Protein AF-0000000075328649 (afdb_homodimer)

Foldseek 3Di:
DLVVLVVLQVLLVVLCLVCVLVVHNVQLVVLVVQLVVQLVVQCCCQCVVVNVNPVSSSVSNSVSSNSSSVSSLVVCVVVPDNSVDPDDDDPVVVVVVCVVVVVVVVVVVVVVVVLVVVLVVQVVVDDVSNVVSVVVVVVVVVVVVVVVVVVSNCVSCVVCVVVVVVVVVVVVVVD/DLVVLVVLQVLLVVLCLVCVLVVHNVQLVVLLVQLVVQLVVQCCCVCPVVNVNPVSNSVSNSVSSNSSSVSSLVVCVVVPDNSVDPDDDDPVVVVVVCVVVVVVVVVVVVVVVVLVVVLVVQVVVDDVSNVVSVVVVVVVVVVVVVVVVVVSNCVSCVVCVVVVVVVVVVVVVVD

Structure (mmCIF, N/CA/C/O backbone):
data_AF-0000000075328649-model_v1
#
loop_
_entity.id
_entity.type
_entity.pdbx_description
1 polymer 'Polysaccharide biosynthesis protein C-terminal domain-containing protein'
#
loop_
_atom_site.group_PDB
_atom_site.id
_atom_site.type_symbol
_atom_site.label_atom_id
_atom_site.label_alt_id
_atom_site.label_comp_id
_atom_site.label_asym_id
_atom_site.label_entity_id
_atom_site.label_seq_id
_atom_site.pdbx_PDB_ins_code
_atom_site.Cartn_x
_atom_site.Cartn_y
_atom_site.Car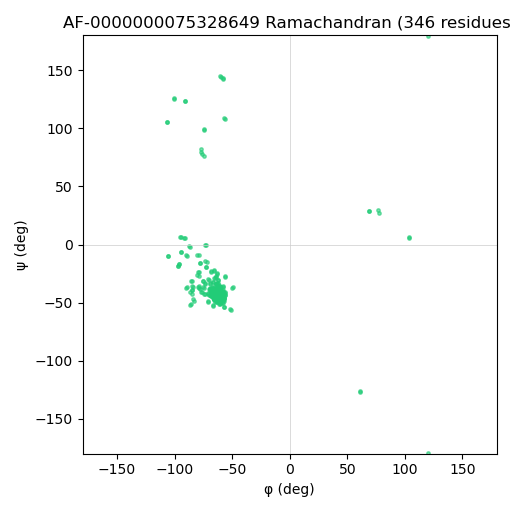tn_z
_atom_site.occupancy
_atom_site.B_iso_or_equiv
_atom_site.auth_seq_id
_atom_site.auth_comp_id
_atom_site.auth_asym_id
_atom_site.auth_atom_id
_atom_site.pdbx_PDB_model_num
ATOM 1 N N . ILE A 1 1 ? -21.266 -12.109 -5.254 1 76.69 1 ILE A N 1
ATOM 2 C CA . ILE A 1 1 ? -21.375 -11.773 -3.836 1 76.69 1 ILE A CA 1
ATOM 3 C C . ILE A 1 1 ? -20.188 -10.906 -3.43 1 76.69 1 ILE A C 1
ATOM 5 O O . ILE A 1 1 ? -20.359 -9.836 -2.84 1 76.69 1 ILE A O 1
ATOM 9 N N . ARG A 1 2 ? -18.984 -11.242 -3.773 1 76.31 2 ARG A N 1
ATOM 10 C CA . ARG A 1 2 ? -17.812 -10.477 -3.389 1 76.31 2 ARG A CA 1
ATOM 11 C C . ARG A 1 2 ? -17.828 -9.094 -4.031 1 76.31 2 ARG A C 1
ATOM 13 O O . ARG A 1 2 ? -17.297 -8.133 -3.459 1 76.31 2 ARG A O 1
ATOM 20 N N . GLY A 1 3 ? -18.453 -9.062 -5.16 1 80.25 3 GLY A N 1
ATOM 21 C CA . GLY A 1 3 ? -18.609 -7.766 -5.809 1 80.25 3 GLY A CA 1
ATOM 22 C C . GLY A 1 3 ? -19.453 -6.793 -5.016 1 80.25 3 GLY A C 1
ATOM 23 O O . GLY A 1 3 ? -19.188 -5.586 -5.023 1 80.25 3 GLY A O 1
ATOM 24 N N . LEU A 1 4 ? -20.375 -7.266 -4.184 1 84.44 4 LEU A N 1
ATOM 25 C CA . LEU A 1 4 ? -21.25 -6.453 -3.357 1 84.44 4 LEU A CA 1
ATOM 26 C C . LEU A 1 4 ? -20.484 -5.82 -2.201 1 84.44 4 LEU A C 1
ATOM 28 O O . LEU A 1 4 ? -20.922 -4.816 -1.637 1 84.44 4 LEU A O 1
ATOM 32 N N . ALA A 1 5 ? -19.375 -6.402 -1.928 1 89.94 5 ALA A N 1
ATOM 33 C CA . ALA A 1 5 ? -18.594 -5.953 -0.771 1 89.94 5 ALA A CA 1
ATOM 34 C C . ALA A 1 5 ? -17.672 -4.805 -1.148 1 89.94 5 ALA A C 1
ATOM 36 O O . ALA A 1 5 ? -17.078 -4.16 -0.275 1 89.94 5 ALA A O 1
ATOM 37 N N . TRP A 1 6 ? -17.656 -4.418 -2.375 1 89 6 TRP A N 1
ATOM 38 C CA . TRP A 1 6 ? -16.656 -3.492 -2.885 1 89 6 TRP A CA 1
ATOM 39 C C . TRP A 1 6 ? -16.812 -2.115 -2.25 1 89 6 TRP A C 1
ATOM 41 O O . TRP A 1 6 ? -15.828 -1.502 -1.83 1 89 6 TRP A O 1
ATOM 51 N N . PRO A 1 7 ? -18.078 -1.595 -2.17 1 91 7 PRO A N 1
ATOM 52 C CA . PRO A 1 7 ? -18.234 -0.292 -1.519 1 91 7 PRO A CA 1
ATOM 53 C C . PRO A 1 7 ? -17.734 -0.292 -0.073 1 91 7 PRO A C 1
ATOM 55 O O . PRO A 1 7 ? -17.109 0.678 0.371 1 91 7 PRO A O 1
ATOM 58 N N . ALA A 1 8 ? -18.016 -1.33 0.609 1 93.5 8 ALA A N 1
ATOM 59 C CA . ALA A 1 8 ? -17.547 -1.445 1.99 1 93.5 8 ALA A CA 1
ATOM 60 C C . ALA A 1 8 ? -16.031 -1.529 2.053 1 93.5 8 ALA A C 1
ATOM 62 O O . ALA A 1 8 ? -15.398 -0.933 2.932 1 93.5 8 ALA A O 1
ATOM 63 N N . VAL A 1 9 ? -15.477 -2.213 1.12 1 93.19 9 VAL A N 1
ATOM 64 C CA . VAL A 1 9 ? -14.031 -2.379 1.064 1 93.19 9 VAL A CA 1
ATOM 65 C C . VAL A 1 9 ? -13.367 -1.029 0.803 1 93.19 9 VAL A C 1
ATOM 67 O O . VAL A 1 9 ? -12.43 -0.647 1.505 1 93.19 9 VAL A O 1
ATOM 70 N N . LEU A 1 10 ? -13.867 -0.308 -0.143 1 91.81 10 LEU A N 1
ATOM 71 C CA . LEU A 1 10 ? -13.32 1.002 -0.481 1 91.81 10 LEU A CA 1
ATOM 72 C C . LEU A 1 10 ? -13.461 1.969 0.69 1 91.81 10 LEU A C 1
ATOM 74 O O . LEU A 1 10 ? -12.523 2.705 1.008 1 91.81 10 LEU A O 1
ATOM 78 N N . THR A 1 11 ? -14.625 1.957 1.291 1 92.69 11 THR A N 1
ATOM 79 C CA . THR A 1 11 ? -14.867 2.797 2.459 1 92.69 11 THR A CA 1
ATOM 80 C C . THR A 1 11 ? -13.891 2.449 3.584 1 92.69 11 THR A C 1
ATOM 82 O O . THR A 1 11 ? -13.359 3.34 4.246 1 92.69 11 THR A O 1
ATOM 85 N N . GLY A 1 12 ? -13.688 1.19 3.756 1 94.19 12 GLY A N 1
ATOM 86 C CA . GLY A 1 12 ? -12.742 0.752 4.773 1 94.19 12 GLY A CA 1
ATOM 87 C C . GLY A 1 12 ? -11.32 1.216 4.508 1 94.19 12 GLY A C 1
ATOM 88 O O . GLY A 1 12 ? -10.625 1.659 5.426 1 94.19 12 GLY A O 1
ATOM 89 N N . TRP A 1 13 ? -10.969 1.176 3.295 1 93.69 13 TRP A N 1
ATOM 90 C CA . TRP A 1 13 ? -9.625 1.604 2.914 1 93.69 13 TRP A CA 1
ATOM 91 C C . TRP A 1 13 ? -9.438 3.096 3.168 1 93.69 13 TRP A C 1
ATOM 93 O O . TRP A 1 13 ? -8.43 3.51 3.744 1 93.69 13 TRP A O 1
ATOM 103 N N . VAL A 1 14 ? -10.352 3.869 2.76 1 92.94 14 VAL A N 1
ATOM 104 C CA . VAL A 1 14 ? -10.266 5.316 2.912 1 92.94 14 VAL A CA 1
ATOM 105 C C . VAL A 1 14 ? -10.312 5.688 4.395 1 92.94 14 VAL A C 1
ATOM 107 O O . VAL A 1 14 ? -9.539 6.523 4.859 1 92.94 14 VAL A O 1
ATOM 110 N N . ALA A 1 15 ? -11.203 5.023 5.078 1 94 15 ALA A N 1
ATOM 111 C CA . ALA A 1 15 ? -11.336 5.305 6.508 1 94 15 ALA A CA 1
ATOM 112 C C . ALA A 1 15 ? -10.062 4.914 7.262 1 94 15 ALA A C 1
ATOM 114 O O . ALA A 1 15 ? -9.648 5.609 8.195 1 94 15 ALA A O 1
ATOM 115 N N . GLN A 1 16 ? -9.523 3.809 6.91 1 95 16 GLN A N 1
ATOM 116 C CA . GLN A 1 16 ? -8.266 3.383 7.523 1 95 16 GLN A CA 1
ATOM 117 C C . GLN A 1 16 ? -7.164 4.402 7.277 1 95 16 GLN A C 1
ATOM 119 O O . GLN A 1 16 ? -6.438 4.777 8.203 1 95 16 GLN A O 1
ATOM 124 N N . SER A 1 17 ? -7.082 4.836 6.102 1 94.44 17 SER A N 1
ATOM 125 C CA . SER A 1 17 ? -6.062 5.812 5.738 1 94.44 17 SER A CA 1
ATOM 126 C C . SER A 1 17 ? -6.301 7.148 6.434 1 94.44 17 SER A C 1
ATOM 128 O O . SER A 1 17 ? -5.352 7.82 6.844 1 94.44 17 SER A O 1
ATOM 130 N N . ALA A 1 18 ? -7.535 7.492 6.488 1 91.69 18 ALA A N 1
ATOM 131 C CA . ALA A 1 18 ? -7.883 8.703 7.234 1 91.69 18 ALA A CA 1
ATOM 132 C C . ALA A 1 18 ? -7.461 8.578 8.695 1 91.69 18 ALA A C 1
ATOM 134 O O . ALA A 1 18 ? -6.93 9.531 9.273 1 91.69 18 ALA A O 1
ATOM 135 N N . SER A 1 19 ? -7.719 7.453 9.273 1 93.56 19 SER A N 1
ATOM 136 C CA . SER A 1 19 ? -7.316 7.203 10.656 1 93.56 19 SER A CA 1
ATOM 137 C C . SER A 1 19 ? -5.809 7.332 10.828 1 93.56 19 SER A C 1
ATOM 139 O O . SER A 1 19 ? -5.336 7.953 11.781 1 93.56 19 SER A O 1
ATOM 141 N N . LEU A 1 20 ? -5.066 6.82 9.898 1 93.94 20 LEU A N 1
ATOM 142 C CA . LEU A 1 20 ? -3.609 6.895 9.953 1 93.94 20 LEU A CA 1
ATOM 143 C C . LEU A 1 20 ? -3.131 8.336 9.805 1 93.94 20 LEU A C 1
ATOM 145 O O . LEU A 1 20 ? -2.199 8.758 10.492 1 93.94 20 LEU A O 1
ATOM 149 N N . GLY A 1 21 ? -3.781 9.016 8.883 1 91.19 21 GLY A N 1
ATOM 150 C CA . GLY A 1 21 ? -3.477 10.43 8.742 1 91.19 21 GLY A CA 1
ATOM 151 C C . GLY A 1 21 ? -3.656 11.211 10.031 1 91.19 21 GLY A C 1
ATOM 152 O O . GLY A 1 21 ? -2.988 12.227 10.25 1 91.19 21 GLY A O 1
ATOM 153 N N . MET A 1 22 ? -4.52 10.727 10.844 1 88.69 22 MET A N 1
ATOM 154 C CA . MET A 1 22 ? -4.781 11.375 12.125 1 88.69 22 MET A CA 1
ATOM 155 C C . MET A 1 22 ? -3.936 10.758 13.234 1 88.69 22 MET A C 1
ATOM 157 O O . MET A 1 22 ? -4.18 10.992 14.422 1 88.69 22 MET A O 1
ATOM 161 N N . LYS A 1 23 ? -3.025 9.852 12.836 1 90.81 23 LYS A N 1
ATOM 162 C CA . LYS A 1 23 ? -2.078 9.188 13.727 1 90.81 23 LYS A CA 1
ATOM 163 C C . LYS A 1 23 ? -2.793 8.227 14.68 1 90.81 23 LYS A C 1
ATOM 165 O O . LYS A 1 23 ? -2.432 8.117 15.852 1 90.81 23 LYS A O 1
ATOM 170 N N . ASP A 1 24 ? -3.873 7.719 14.219 1 93.19 24 ASP A N 1
ATOM 171 C CA . ASP A 1 24 ? -4.57 6.641 14.914 1 93.19 24 ASP A CA 1
ATOM 172 C C . ASP A 1 24 ? -4.383 5.309 14.188 1 93.19 24 ASP A C 1
ATOM 174 O O . ASP A 1 24 ? -5.062 5.035 13.195 1 93.19 24 ASP A O 1
ATOM 178 N N . SER A 1 25 ? -3.576 4.441 14.711 1 96.25 25 SER A N 1
ATOM 179 C CA . SER A 1 25 ? -3.357 3.139 14.086 1 96.25 25 SER A CA 1
ATOM 180 C C . SER A 1 25 ? -4.062 2.031 14.867 1 96.25 25 SER A C 1
ATOM 182 O O . SER A 1 25 ? -4.215 0.915 14.367 1 96.25 25 SER A O 1
ATOM 184 N N . TRP A 1 26 ? -4.574 2.303 16.031 1 96.12 26 TRP A N 1
ATOM 185 C CA . TRP A 1 26 ? -5.25 1.309 16.844 1 96.12 26 TRP A CA 1
ATOM 186 C C . TRP A 1 26 ? -6.672 1.059 16.344 1 96.12 26 TRP A C 1
ATOM 188 O O . TRP A 1 26 ? -7.18 -0.06 16.438 1 96.12 26 TRP A O 1
ATOM 198 N N . GLY A 1 27 ? -7.332 2.123 15.898 1 95.88 27 GLY A N 1
ATOM 199 C CA . GLY A 1 27 ? -8.664 1.96 15.328 1 95.88 27 GLY A CA 1
ATOM 200 C C . GLY A 1 27 ? -8.719 0.9 14.242 1 95.88 27 GLY A C 1
ATOM 201 O O . GLY A 1 27 ? -9.438 -0.094 14.375 1 95.88 27 GLY A O 1
ATOM 202 N N . PRO A 1 28 ? -7.887 1.098 13.281 1 96.88 28 PRO A N 1
ATOM 203 C CA . PRO A 1 28 ? -7.848 0.114 12.195 1 96.88 28 PRO A CA 1
ATOM 204 C C . PRO A 1 28 ? -7.469 -1.284 12.68 1 96.88 28 PRO A C 1
ATOM 206 O O . PRO A 1 28 ? -8.016 -2.279 12.195 1 96.88 28 PRO A O 1
ATOM 209 N N . LEU A 1 29 ? -6.547 -1.349 13.562 1 97.69 29 LEU A N 1
ATOM 210 C CA . LEU A 1 29 ? -6.133 -2.654 14.07 1 97.69 29 LEU A CA 1
ATOM 211 C C . LEU A 1 29 ? -7.293 -3.359 14.766 1 97.69 29 LEU A C 1
ATOM 213 O O . LEU A 1 29 ? -7.516 -4.555 14.547 1 97.69 29 LEU A O 1
ATOM 217 N N . LYS A 1 30 ? -8 -2.666 15.594 1 97.69 30 LYS A N 1
ATOM 218 C CA . LYS A 1 30 ? -9.164 -3.24 16.266 1 97.69 30 LYS A CA 1
ATOM 219 C C . LYS A 1 30 ? -10.195 -3.729 15.25 1 97.69 30 LYS A C 1
ATOM 221 O O . LYS A 1 30 ? -10.781 -4.801 15.414 1 97.69 30 LYS A O 1
ATOM 226 N N . ALA A 1 31 ? -10.461 -2.92 14.273 1 97.81 31 ALA A N 1
ATOM 227 C CA . ALA A 1 31 ? -11.398 -3.303 13.227 1 97.81 31 ALA A CA 1
ATOM 228 C C . ALA A 1 31 ? -10.953 -4.586 12.531 1 97.81 31 ALA A C 1
ATOM 230 O O . ALA A 1 31 ? -11.773 -5.461 12.25 1 97.81 31 ALA A O 1
ATOM 231 N N . LEU A 1 32 ? -9.711 -4.691 12.273 1 97.12 32 LEU A N 1
ATOM 232 C CA . LEU A 1 32 ? -9.156 -5.871 11.617 1 97.12 32 LEU A CA 1
ATOM 233 C C . LEU A 1 32 ? -9.352 -7.117 12.469 1 97.12 32 LEU A C 1
ATOM 235 O O . LEU A 1 32 ? -9.734 -8.172 11.961 1 97.12 32 LEU A O 1
ATOM 239 N N . VAL A 1 33 ? -9.031 -7.012 13.711 1 97.75 33 VAL A N 1
ATOM 240 C CA . VAL A 1 33 ? -9.148 -8.141 14.633 1 97.75 33 VAL A CA 1
ATOM 241 C C . VAL A 1 33 ? -10.594 -8.633 14.664 1 97.75 33 VAL A C 1
ATOM 243 O O . VAL A 1 33 ? -10.859 -9.828 14.516 1 97.75 33 VAL A O 1
ATOM 246 N N . VAL A 1 34 ? -11.516 -7.719 14.852 1 98.31 34 VAL A N 1
ATOM 247 C CA . VAL A 1 34 ? -12.93 -8.07 14.93 1 98.31 34 VAL A CA 1
ATOM 248 C C . VAL A 1 34 ? -13.383 -8.672 13.602 1 98.31 34 VAL A C 1
ATOM 250 O O . VAL A 1 34 ? -14.055 -9.703 13.578 1 98.31 34 VAL A O 1
ATOM 253 N N . ALA A 1 35 ? -13.078 -8.016 12.531 1 97.69 35 ALA A N 1
ATOM 254 C CA . ALA A 1 35 ? -13.469 -8.484 11.203 1 97.69 35 ALA A CA 1
ATOM 255 C C . ALA A 1 35 ? -12.906 -9.883 10.938 1 97.69 35 ALA A C 1
ATOM 257 O O . ALA A 1 35 ? -13.594 -10.734 10.359 1 97.69 35 ALA A O 1
ATOM 258 N N . SER A 1 36 ? -11.672 -10.109 11.352 1 97.06 36 SER A N 1
ATOM 259 C CA . SER A 1 36 ? -11.062 -11.422 11.156 1 97.06 36 SER A CA 1
ATOM 260 C C . SER A 1 36 ? -11.789 -12.5 11.953 1 97.06 36 SER A C 1
ATOM 262 O O . SER A 1 36 ? -12 -13.609 11.461 1 97.06 36 SER A O 1
ATOM 264 N N . ALA A 1 37 ? -12.078 -12.219 13.133 1 97.88 37 ALA A N 1
ATOM 265 C CA . ALA A 1 37 ? -12.844 -13.148 13.961 1 97.88 37 ALA A CA 1
ATOM 266 C C . ALA A 1 37 ? -14.195 -13.461 13.328 1 97.88 37 ALA A C 1
ATOM 268 O O . ALA A 1 37 ? -14.609 -14.625 13.273 1 97.88 37 ALA A O 1
ATOM 269 N N . VAL A 1 38 ? -14.891 -12.445 12.875 1 98.12 38 VAL A N 1
ATOM 270 C CA . VAL A 1 38 ? -16.188 -12.617 12.242 1 98.12 38 VAL A CA 1
ATOM 271 C C . VAL A 1 38 ? -16.047 -13.492 11 1 98.12 38 VAL A C 1
ATOM 273 O O . VAL A 1 38 ? -16.859 -14.383 10.766 1 98.12 38 VAL A O 1
ATOM 276 N N . ASN A 1 39 ? -15.102 -13.219 10.227 1 96.75 39 ASN A N 1
ATOM 277 C CA . ASN A 1 39 ? -14.852 -14.016 9.031 1 96.75 39 ASN A CA 1
ATOM 278 C C . ASN A 1 39 ? -14.562 -15.469 9.383 1 96.75 39 ASN A C 1
ATOM 280 O O . ASN A 1 39 ? -15.156 -16.375 8.797 1 96.75 39 ASN A O 1
ATOM 284 N N . GLY A 1 40 ? -13.648 -15.656 10.281 1 96.38 40 GLY A N 1
ATOM 285 C CA . GLY A 1 40 ? -13.305 -17 10.695 1 96.38 40 GLY A CA 1
ATOM 286 C C . GLY A 1 40 ? -14.492 -17.781 11.234 1 96.38 40 GLY A C 1
ATOM 287 O O . GLY A 1 40 ? -14.75 -18.906 10.812 1 96.38 40 GLY A O 1
ATOM 288 N N . ILE A 1 41 ? -15.148 -17.219 12.188 1 97.94 41 ILE A N 1
ATOM 289 C CA . ILE A 1 41 ? -16.328 -17.844 12.781 1 97.94 41 ILE A CA 1
ATOM 290 C C . ILE A 1 41 ? -17.391 -18.062 11.711 1 97.94 41 ILE A C 1
ATOM 292 O O . ILE A 1 41 ? -18.016 -19.141 11.656 1 97.94 41 ILE A O 1
ATOM 296 N N . GLY A 1 42 ? -17.641 -17.062 10.867 1 97.5 42 GLY A N 1
ATOM 297 C CA . GLY A 1 42 ? -18.609 -17.203 9.781 1 97.5 42 GLY A CA 1
ATOM 298 C C . GLY A 1 42 ? -18.281 -18.344 8.844 1 97.5 42 GLY A C 1
ATOM 299 O O . GLY A 1 42 ? -19.172 -19.062 8.406 1 97.5 42 GLY A O 1
ATOM 300 N N . ASP A 1 43 ? -17.031 -18.406 8.547 1 96.31 43 ASP A N 1
ATOM 301 C CA . ASP A 1 43 ? -16.609 -19.5 7.672 1 96.31 43 ASP A CA 1
ATOM 302 C C . ASP A 1 43 ? -16.938 -20.859 8.297 1 96.31 43 ASP A C 1
ATOM 304 O O . ASP A 1 43 ? -17.469 -21.75 7.617 1 96.31 43 ASP A O 1
ATOM 308 N N . ILE A 1 44 ? -16.594 -21.094 9.516 1 96.12 44 ILE A N 1
ATOM 309 C CA . ILE A 1 44 ? -16.812 -22.359 10.195 1 96.12 44 ILE A CA 1
ATOM 310 C C . ILE A 1 44 ? -18.312 -22.656 10.242 1 96.12 44 ILE A C 1
ATOM 312 O O . ILE A 1 44 ? -18.75 -23.75 9.891 1 96.12 44 ILE A O 1
ATOM 316 N N . VAL A 1 45 ? -19.062 -21.703 10.578 1 97.31 45 VAL A N 1
ATOM 317 C CA . VAL A 1 45 ? -20.5 -21.891 10.758 1 97.31 45 VAL A CA 1
ATOM 318 C C . VAL A 1 45 ? -21.172 -22.109 9.398 1 97.31 45 VAL A C 1
ATOM 320 O O . VAL A 1 45 ? -21.906 -23.078 9.211 1 97.31 45 VAL A O 1
ATOM 323 N N . LEU A 1 46 ? -20.922 -21.281 8.398 1 96.88 46 LEU A N 1
ATOM 324 C CA . LEU A 1 46 ? -21.625 -21.312 7.129 1 96.88 46 LEU A CA 1
ATOM 325 C C . LEU A 1 46 ? -21.094 -22.422 6.234 1 96.88 46 LEU A C 1
ATOM 327 O O . LEU A 1 46 ? -21.859 -23.031 5.48 1 96.88 46 LEU A O 1
ATOM 331 N N . CYS A 1 47 ? -19.828 -22.641 6.32 1 94.31 47 CYS A N 1
ATOM 332 C CA . CYS A 1 47 ? -19.25 -23.641 5.434 1 94.31 47 CYS A CA 1
ATOM 333 C C . CYS A 1 47 ? -19.359 -25.031 6.047 1 94.31 47 CYS A C 1
ATOM 335 O O . CYS A 1 47 ? -19.781 -25.969 5.379 1 94.31 47 CYS A O 1
ATOM 337 N N . ARG A 1 48 ? -18.938 -25.25 7.242 1 91.94 48 ARG A N 1
ATOM 338 C CA . ARG A 1 48 ? -18.828 -26.578 7.863 1 91.94 48 ARG A CA 1
ATOM 339 C C . ARG A 1 48 ? -20.172 -27.016 8.43 1 91.94 48 ARG A C 1
ATOM 341 O O . ARG A 1 48 ? -20.625 -28.141 8.172 1 91.94 48 ARG A O 1
ATOM 348 N N . PHE A 1 49 ? -20.828 -26.219 9.164 1 95.12 49 PHE A N 1
ATOM 349 C CA . PHE A 1 49 ? -22.031 -26.625 9.875 1 95.12 49 PHE A CA 1
ATOM 350 C C . PHE A 1 49 ? -23.25 -26.516 8.969 1 95.12 49 PHE A C 1
ATOM 352 O O . PHE A 1 49 ? -24.109 -27.406 8.969 1 95.12 49 PHE A O 1
ATOM 359 N N . LEU A 1 50 ? -23.406 -25.484 8.18 1 95.75 50 LEU A N 1
ATOM 360 C CA . LEU A 1 50 ? -24.609 -25.281 7.371 1 95.75 50 LEU A CA 1
ATOM 361 C C . LEU A 1 50 ? -24.391 -25.781 5.945 1 95.75 50 LEU A C 1
ATOM 363 O O . LEU A 1 50 ? -25.328 -25.875 5.164 1 95.75 50 LEU A O 1
ATOM 367 N N . GLY A 1 51 ? -23.141 -25.953 5.547 1 94.31 51 GLY A N 1
ATOM 368 C CA . GLY A 1 51 ? -22.812 -26.578 4.281 1 94.31 51 GLY A CA 1
ATOM 369 C C . GLY A 1 51 ? -22.984 -25.672 3.086 1 94.31 51 GLY A C 1
ATOM 370 O O . GLY A 1 51 ? -23.297 -26.125 1.985 1 94.31 51 GLY A O 1
ATOM 371 N N . TYR A 1 52 ? -22.875 -24.438 3.203 1 94.31 52 TYR A N 1
ATOM 372 C CA . TYR A 1 52 ? -23.078 -23.5 2.107 1 94.31 52 TYR A CA 1
ATOM 373 C C . TYR A 1 52 ? -21.859 -23.438 1.201 1 94.31 52 TYR A C 1
ATOM 375 O O . TYR A 1 52 ? -21.891 -22.812 0.136 1 94.31 52 TYR A O 1
ATOM 383 N N . GLY A 1 53 ? -20.781 -24.109 1.688 1 91.56 53 GLY A N 1
ATOM 384 C CA . GLY A 1 53 ? -19.594 -24.234 0.854 1 91.56 53 GLY A CA 1
ATOM 385 C C . GLY A 1 53 ? -18.984 -22.891 0.492 1 91.56 53 GLY A C 1
ATOM 386 O O . GLY A 1 53 ? -18.719 -22.062 1.37 1 91.56 53 GLY A O 1
ATOM 387 N N . ILE A 1 54 ? -18.781 -22.609 -0.844 1 88.62 54 ILE A N 1
ATOM 388 C CA . ILE A 1 54 ? -18.109 -21.422 -1.366 1 88.62 54 ILE A CA 1
ATOM 389 C C . ILE A 1 54 ? -18.984 -20.188 -1.126 1 88.62 54 ILE A C 1
ATOM 391 O O . ILE A 1 54 ? -18.469 -19.109 -0.811 1 88.62 54 ILE A O 1
ATOM 395 N N . ALA A 1 55 ? -20.25 -20.422 -1.291 1 93.19 55 ALA A N 1
ATOM 396 C CA . ALA A 1 55 ? -21.172 -19.312 -1.038 1 93.19 55 ALA A CA 1
ATOM 397 C C . ALA A 1 55 ? -21.094 -18.859 0.417 1 93.19 55 ALA A C 1
ATOM 399 O O . ALA A 1 55 ? -21.172 -17.672 0.707 1 93.19 55 ALA A O 1
ATOM 400 N N . GLY A 1 56 ? -21.016 -19.844 1.329 1 94.25 56 GLY A N 1
ATOM 401 C CA . GLY A 1 56 ? -20.875 -19.516 2.738 1 94.25 56 GLY A CA 1
ATOM 402 C C . GLY A 1 56 ? -19.641 -18.703 3.045 1 94.25 56 GLY A C 1
ATOM 403 O O . GLY A 1 56 ? -19.688 -17.734 3.805 1 94.25 56 GLY A O 1
ATOM 404 N N . ALA A 1 57 ? -18.531 -19.109 2.451 1 93.62 57 ALA A N 1
ATOM 405 C CA . ALA A 1 57 ? -17.266 -18.391 2.625 1 93.62 57 ALA A CA 1
ATOM 406 C C . ALA A 1 57 ? -17.375 -16.953 2.107 1 93.62 57 ALA A C 1
ATOM 408 O O . ALA A 1 57 ? -16.875 -16.016 2.732 1 93.62 57 ALA A O 1
ATOM 409 N N . ALA A 1 58 ? -18.031 -16.719 1.023 1 93.44 58 ALA A N 1
ATOM 410 C CA . ALA A 1 58 ? -18.203 -15.398 0.428 1 93.44 58 ALA A CA 1
ATOM 411 C C . ALA A 1 58 ? -19.047 -14.5 1.332 1 93.44 58 ALA A C 1
ATOM 413 O O . ALA A 1 58 ? -18.734 -13.32 1.512 1 93.44 58 ALA A O 1
ATOM 414 N N . TRP A 1 59 ? -20.062 -15.055 1.862 1 95.38 59 TRP A N 1
ATOM 415 C CA . TRP A 1 59 ? -20.922 -14.297 2.76 1 95.38 59 TRP A CA 1
ATOM 416 C C . TRP A 1 59 ? -20.172 -13.898 4.027 1 95.38 59 TRP A C 1
ATOM 418 O O . TRP A 1 59 ? -20.312 -12.781 4.52 1 95.38 59 TRP A O 1
ATOM 428 N N . ALA A 1 60 ? -19.484 -14.844 4.602 1 96.5 60 ALA A N 1
ATOM 429 C CA . ALA A 1 60 ? -18.688 -14.562 5.793 1 96.5 60 ALA A CA 1
ATOM 430 C C . ALA A 1 60 ? -17.688 -13.438 5.531 1 96.5 60 ALA A C 1
ATOM 432 O O . ALA A 1 60 ? -17.531 -12.523 6.348 1 96.5 60 ALA A O 1
ATOM 433 N N . THR A 1 61 ? -17.062 -13.484 4.445 1 94.38 61 THR A N 1
ATOM 434 C CA . THR A 1 61 ? -16.094 -12.469 4.059 1 94.38 61 THR A CA 1
ATOM 435 C C . THR A 1 61 ? -16.766 -11.109 3.889 1 94.38 61 THR A C 1
ATOM 437 O O . THR A 1 61 ? -16.281 -10.102 4.402 1 94.38 61 THR A O 1
ATOM 440 N N . MET A 1 62 ? -17.828 -11.07 3.176 1 96 62 MET A N 1
ATOM 441 C CA . MET A 1 62 ? -18.547 -9.82 2.961 1 96 62 MET A CA 1
ATOM 442 C C . MET A 1 62 ? -18.969 -9.195 4.289 1 96 62 MET A C 1
ATOM 444 O O . MET A 1 62 ? -18.797 -8 4.504 1 96 62 MET A O 1
ATOM 448 N N . ALA A 1 63 ? -19.547 -10 5.137 1 97.19 63 ALA A N 1
ATOM 449 C CA . ALA A 1 63 ? -19.984 -9.516 6.445 1 97.19 63 ALA A CA 1
ATOM 450 C C . ALA A 1 63 ? -18.812 -8.906 7.215 1 97.19 63 ALA A C 1
ATOM 452 O O . ALA A 1 63 ? -18.953 -7.848 7.836 1 97.19 63 ALA A O 1
ATOM 453 N N . SER A 1 64 ? -17.703 -9.602 7.215 1 97.5 64 SER A N 1
ATOM 454 C CA . SER A 1 64 ? -16.516 -9.109 7.914 1 97.5 64 SER A CA 1
ATOM 455 C C . SER A 1 64 ? -16.047 -7.777 7.34 1 97.5 64 SER A C 1
ATOM 457 O O . SER A 1 64 ? -15.602 -6.898 8.086 1 97.5 64 SER A O 1
ATOM 459 N N . GLN A 1 65 ? -16.125 -7.586 6.094 1 95.69 65 GLN A N 1
ATOM 460 C CA . GLN A 1 65 ? -15.703 -6.348 5.449 1 95.69 65 GLN A CA 1
ATOM 461 C C . GLN A 1 65 ? -16.641 -5.195 5.809 1 95.69 65 GLN A C 1
ATOM 463 O O . GLN A 1 65 ? -16.188 -4.074 6.039 1 95.69 65 GLN A O 1
ATOM 468 N N . VAL A 1 66 ? -17.875 -5.48 5.777 1 97.25 66 VAL A N 1
ATOM 469 C CA . VAL A 1 66 ? -18.875 -4.473 6.145 1 97.25 66 VAL A CA 1
ATOM 470 C C . VAL A 1 66 ? -18.656 -4.047 7.594 1 97.25 66 VAL A C 1
ATOM 472 O O . VAL A 1 66 ? -18.688 -2.854 7.90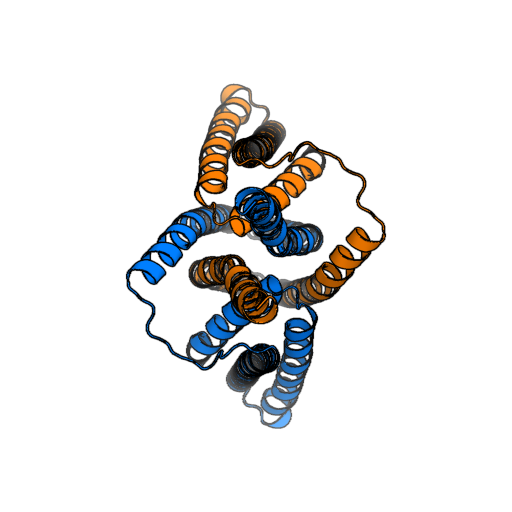6 1 97.25 66 VAL A O 1
ATOM 475 N N . ILE A 1 67 ? -18.453 -4.957 8.414 1 97.88 67 ILE A N 1
ATOM 476 C CA . ILE A 1 67 ? -18.25 -4.676 9.828 1 97.88 67 ILE A CA 1
ATOM 477 C C . ILE A 1 67 ? -16.969 -3.854 10.008 1 97.88 67 ILE A C 1
ATOM 479 O O . ILE A 1 67 ? -16.953 -2.895 10.781 1 97.88 67 ILE A O 1
ATOM 483 N N . ALA A 1 68 ? -15.93 -4.234 9.344 1 97.31 68 ALA A N 1
ATOM 484 C CA . ALA A 1 68 ? -14.68 -3.488 9.422 1 97.31 68 ALA A CA 1
ATOM 485 C C . ALA A 1 68 ? -14.875 -2.035 9 1 97.31 68 ALA A C 1
ATOM 487 O O . ALA A 1 68 ? -14.445 -1.114 9.695 1 97.31 68 ALA A O 1
ATOM 488 N N . ALA A 1 69 ? -15.531 -1.858 7.883 1 96.44 69 ALA A N 1
ATOM 489 C CA . ALA A 1 69 ? -15.797 -0.509 7.387 1 96.44 69 ALA A CA 1
ATOM 490 C C . ALA A 1 69 ? -16.609 0.294 8.398 1 96.44 69 ALA A C 1
ATOM 492 O O . ALA A 1 69 ? -16.297 1.456 8.672 1 96.44 69 ALA A O 1
ATOM 493 N N . TYR A 1 70 ? -17.625 -0.351 8.922 1 96.44 70 TYR A N 1
ATOM 494 C CA . TYR A 1 70 ? -18.484 0.296 9.906 1 96.44 70 TYR A CA 1
ATOM 495 C C . TYR A 1 70 ? -17.703 0.707 11.141 1 96.44 70 TYR A C 1
ATOM 497 O O . TYR A 1 70 ? -17.844 1.828 11.633 1 96.44 70 TYR A O 1
ATOM 505 N N . MET A 1 71 ? -16.891 -0.118 11.664 1 96.81 71 MET A N 1
ATOM 506 C CA . MET A 1 71 ? -16.094 0.163 12.852 1 96.81 71 MET A CA 1
ATOM 507 C C . MET A 1 71 ? -15.125 1.314 12.594 1 96.81 71 MET A C 1
ATOM 509 O O . MET A 1 71 ? -14.922 2.164 13.461 1 96.81 71 MET A O 1
ATOM 513 N N . MET A 1 72 ? -14.594 1.367 11.469 1 94.75 72 MET A N 1
ATOM 514 C CA . MET A 1 72 ? -13.656 2.434 11.133 1 94.75 72 MET A CA 1
ATOM 515 C C . MET A 1 72 ? -14.359 3.783 11.078 1 94.75 72 MET A C 1
ATOM 517 O O . MET A 1 72 ? -13.828 4.789 11.547 1 94.75 72 MET A O 1
ATOM 521 N N . ILE A 1 73 ? -15.508 3.766 10.508 1 93.19 73 ILE A N 1
ATOM 522 C CA . ILE A 1 73 ? -16.281 4.996 10.414 1 93.19 73 ILE A CA 1
ATOM 523 C C . ILE A 1 73 ? -16.656 5.484 11.805 1 93.19 73 ILE A C 1
ATOM 525 O O . ILE A 1 73 ? -16.547 6.676 12.109 1 93.19 73 ILE A O 1
ATOM 529 N N . ILE A 1 74 ? -17.125 4.602 12.617 1 93.75 74 ILE A N 1
ATOM 530 C CA . ILE A 1 74 ? -17.5 4.953 13.977 1 93.75 74 ILE A CA 1
ATOM 531 C C . ILE A 1 74 ? -16.297 5.504 14.727 1 93.75 74 ILE A C 1
ATOM 533 O O . ILE A 1 74 ? -16.406 6.48 15.469 1 93.75 74 ILE A O 1
ATOM 537 N N . ASN A 1 75 ? -15.18 4.859 14.586 1 93 75 ASN A N 1
ATOM 538 C CA . ASN A 1 75 ? -13.961 5.32 15.227 1 93 75 ASN A CA 1
ATOM 539 C C . ASN A 1 75 ? -13.609 6.746 14.805 1 93 75 ASN A C 1
ATOM 541 O O . ASN A 1 75 ? -13.219 7.566 15.641 1 93 75 ASN A O 1
ATOM 545 N N . LEU A 1 76 ? -13.727 7.031 13.594 1 88.75 76 LEU A N 1
ATOM 546 C CA . LEU A 1 76 ? -13.453 8.367 13.078 1 88.75 76 LEU A CA 1
ATOM 547 C C . LEU A 1 76 ? -14.438 9.383 13.656 1 88.75 76 LEU A C 1
ATOM 549 O O . LEU A 1 76 ? -14.047 10.5 14 1 88.75 76 LEU A O 1
ATOM 553 N N . ASN A 1 77 ? -15.625 8.969 13.766 1 87.81 77 ASN A N 1
ATOM 554 C CA . ASN A 1 77 ? -16.641 9.844 14.336 1 87.81 77 ASN A CA 1
ATOM 555 C C . ASN A 1 77 ? -16.359 10.156 15.805 1 87.81 77 ASN A C 1
ATOM 557 O O . ASN A 1 77 ? -16.594 11.273 16.266 1 87.81 77 ASN A O 1
ATOM 561 N N . GLN A 1 78 ? -15.961 9.219 16.453 1 88.56 78 GLN A N 1
ATOM 562 C CA . GLN A 1 78 ? -15.648 9.391 17.875 1 88.56 78 GLN A CA 1
ATOM 563 C C . GLN A 1 78 ? -14.469 10.328 18.062 1 88.56 78 GLN A C 1
ATOM 565 O O . GLN A 1 78 ? -14.328 10.945 19.125 1 88.56 78 GLN A O 1
ATOM 570 N N . LYS A 1 79 ? -13.656 10.492 17.109 1 81.25 79 LYS A N 1
ATOM 571 C CA . LYS A 1 79 ? -12.508 11.375 17.188 1 81.25 79 LYS A CA 1
ATOM 572 C C . LYS A 1 79 ? -12.852 12.781 16.688 1 81.25 79 LYS A C 1
ATOM 574 O O . LYS A 1 79 ? -11.977 13.633 16.547 1 81.25 79 LYS A O 1
ATOM 579 N N . GLY A 1 80 ? -14.133 12.93 16.406 1 74.75 80 GLY A N 1
ATOM 580 C CA . GLY A 1 80 ? -14.609 14.273 16.125 1 74.75 80 GLY A CA 1
ATOM 581 C C . GLY A 1 80 ? -14.844 14.523 14.648 1 74.75 80 GLY A C 1
ATOM 582 O O . GLY A 1 80 ? -15.133 15.648 14.242 1 74.75 80 GLY A O 1
ATOM 583 N N . TYR A 1 81 ? -14.703 13.523 13.945 1 73.94 81 TYR A N 1
ATOM 584 C CA . TYR A 1 81 ? -14.891 13.695 12.508 1 73.94 81 TYR A CA 1
ATOM 585 C C . TYR A 1 81 ? -16.281 13.219 12.086 1 73.94 81 TYR A C 1
ATOM 587 O O . TYR A 1 81 ? -16.828 12.281 12.672 1 73.94 81 TYR A O 1
ATOM 595 N N . ASN A 1 82 ? -16.922 14.055 11.469 1 69 82 ASN A N 1
ATOM 596 C CA . ASN A 1 82 ? -18.219 13.578 10.961 1 69 82 ASN A CA 1
ATOM 597 C C . ASN A 1 82 ? -18.031 12.719 9.711 1 69 82 ASN A C 1
ATOM 599 O O . ASN A 1 82 ? -18.234 13.203 8.594 1 69 82 ASN A O 1
ATOM 603 N N . ALA A 1 83 ? -17.734 11.555 9.867 1 66.38 83 ALA A N 1
ATOM 604 C CA . ALA A 1 83 ? -17.422 10.641 8.773 1 66.38 83 ALA A CA 1
ATOM 605 C C . ALA A 1 83 ? -18.688 10.25 8.016 1 66.38 83 ALA A C 1
ATOM 607 O O . ALA A 1 83 ? -18.609 9.758 6.883 1 66.38 83 ALA A O 1
ATOM 608 N N . PHE A 1 84 ? -19.703 10.531 8.617 1 65.62 84 PHE A N 1
ATOM 609 C CA . PHE A 1 84 ? -20.984 10.234 7.988 1 65.62 84 PHE A CA 1
ATOM 610 C C . PHE A 1 84 ? -21.469 11.406 7.141 1 65.62 84 PHE A C 1
ATOM 612 O O . PHE A 1 84 ? -22.406 11.273 6.363 1 65.62 84 PHE A O 1
ATOM 619 N N . ALA A 1 85 ? -20.688 12.414 7.375 1 60.22 85 ALA A N 1
ATOM 620 C CA . ALA A 1 85 ? -21.141 13.609 6.66 1 60.22 85 ALA A CA 1
ATOM 621 C C . ALA A 1 85 ? -20.828 13.5 5.172 1 60.22 85 ALA A C 1
ATOM 623 O O . ALA A 1 85 ? -19.672 13.398 4.773 1 60.22 85 ALA A O 1
ATOM 624 N N . ILE A 1 86 ? -21.766 13.141 4.488 1 60.72 86 ILE A N 1
ATOM 625 C CA . ILE A 1 86 ? -21.672 13.172 3.031 1 60.72 86 ILE A CA 1
ATOM 626 C C . ILE A 1 86 ? -21.781 14.609 2.535 1 60.72 86 ILE A C 1
ATOM 628 O O . ILE A 1 86 ? -22.859 15.211 2.596 1 60.72 86 ILE A O 1
ATOM 632 N N . SER A 1 87 ? -20.719 15.289 2.709 1 63.75 87 SER A N 1
ATOM 633 C CA . SER A 1 87 ? -20.797 16.609 2.082 1 63.75 87 SER A CA 1
ATOM 634 C C . SER A 1 87 ? -20.266 16.562 0.654 1 63.75 87 SER A C 1
ATOM 636 O O . SER A 1 87 ? -19.312 15.828 0.356 1 63.75 87 SER A O 1
ATOM 638 N N . ILE A 1 88 ? -21.141 16.984 -0.252 1 69.56 88 ILE A N 1
ATOM 639 C CA . ILE A 1 88 ? -20.688 17.125 -1.63 1 69.56 88 ILE A CA 1
ATOM 640 C C . ILE A 1 88 ? -19.484 18.078 -1.676 1 69.56 88 ILE A C 1
ATOM 642 O O . ILE A 1 88 ? -19.594 19.25 -1.308 1 69.56 88 ILE A O 1
ATOM 646 N N . PRO A 1 89 ? -18.359 17.484 -1.94 1 74.94 89 PRO A N 1
ATOM 647 C CA . PRO A 1 89 ? -17.172 18.344 -1.995 1 74.94 89 PRO A CA 1
ATOM 648 C C . PRO A 1 89 ? -17.312 19.453 -3.039 1 74.94 89 PRO A C 1
ATOM 650 O O . PRO A 1 89 ? -17.953 19.266 -4.07 1 74.94 89 PRO A O 1
ATOM 653 N N . LEU A 1 90 ? -16.797 20.578 -2.727 1 85.69 90 LEU A N 1
ATOM 654 C CA . LEU A 1 90 ? -16.688 21.672 -3.688 1 85.69 90 LEU A CA 1
ATOM 655 C C . LEU A 1 90 ? -15.82 21.25 -4.875 1 85.69 90 LEU A C 1
ATOM 657 O O . LEU A 1 90 ? -14.922 20.422 -4.734 1 85.69 90 LEU A O 1
ATOM 661 N N . PRO A 1 91 ? -16.188 21.734 -5.992 1 88.94 91 PRO A N 1
ATOM 662 C CA . PRO A 1 91 ? -15.375 21.406 -7.172 1 88.94 91 PRO A CA 1
ATOM 663 C C . PRO A 1 91 ? -13.891 21.656 -6.953 1 88.94 91 PRO A C 1
ATOM 665 O O . PRO A 1 91 ? -13.055 20.906 -7.461 1 88.94 91 PRO A O 1
ATOM 668 N N . SER A 1 92 ? -13.57 22.688 -6.246 1 88.38 92 SER A N 1
ATOM 669 C CA . SER A 1 92 ? -12.172 22.984 -5.965 1 88.38 92 SER A CA 1
ATOM 670 C C . SER A 1 92 ? -11.523 21.906 -5.121 1 88.38 92 SER A C 1
ATOM 672 O O . SER A 1 92 ? -10.352 21.562 -5.328 1 88.38 92 SER A O 1
ATOM 674 N N . GLU A 1 93 ? -12.328 21.422 -4.199 1 84.31 93 GLU A N 1
ATOM 675 C CA . GLU A 1 93 ? -11.828 20.344 -3.354 1 84.31 93 GLU A CA 1
ATOM 676 C C . GLU A 1 93 ? -11.641 19.062 -4.148 1 84.31 93 GLU A C 1
ATOM 678 O O . GLU A 1 93 ? -10.664 18.328 -3.953 1 84.31 93 GLU A O 1
ATOM 683 N N . LEU A 1 94 ? -12.547 18.859 -4.988 1 88.19 94 LEU A N 1
ATOM 684 C CA . LEU A 1 94 ? -12.477 17.688 -5.848 1 88.19 94 LEU A CA 1
ATOM 685 C C . LEU A 1 94 ? -11.258 17.75 -6.762 1 88.19 94 LEU A C 1
ATOM 687 O O . LEU A 1 94 ? -10.594 16.734 -6.992 1 88.19 94 LEU A O 1
ATOM 691 N N . LEU A 1 95 ? -11.039 18.891 -7.27 1 91.06 95 LEU A N 1
ATOM 692 C CA . LEU A 1 95 ? -9.875 19.078 -8.133 1 91.06 95 LEU A CA 1
ATOM 693 C C . LEU A 1 95 ? -8.586 18.812 -7.375 1 91.06 95 LEU A C 1
ATOM 695 O O . LEU A 1 95 ? -7.652 18.219 -7.918 1 91.06 95 LEU A O 1
ATOM 699 N N . ALA A 1 96 ? -8.547 19.25 -6.145 1 89.5 96 ALA A N 1
ATOM 700 C CA . ALA A 1 96 ? -7.359 19.016 -5.316 1 89.5 96 ALA A CA 1
ATOM 701 C C . ALA A 1 96 ? -7.137 17.531 -5.078 1 89.5 96 ALA A C 1
ATOM 703 O O . ALA A 1 96 ? -6 17.047 -5.125 1 89.5 96 ALA A O 1
ATOM 704 N N . ILE A 1 97 ? -8.203 16.859 -4.812 1 90.44 97 ILE A N 1
ATOM 705 C CA . ILE A 1 97 ? -8.133 15.422 -4.598 1 90.44 97 ILE A CA 1
ATOM 706 C C . ILE A 1 97 ? -7.652 14.734 -5.871 1 90.44 97 ILE A C 1
ATOM 708 O O . ILE A 1 97 ? -6.758 13.883 -5.824 1 90.44 97 ILE A O 1
ATOM 712 N N . PHE A 1 98 ? -8.164 15.141 -6.953 1 93.94 98 PHE A N 1
ATOM 713 C CA . PHE A 1 98 ? -7.816 14.547 -8.234 1 93.94 98 PHE A CA 1
ATOM 714 C C . PHE A 1 98 ? -6.355 14.82 -8.578 1 93.94 98 PHE A C 1
ATOM 716 O O . PHE A 1 98 ? -5.672 13.961 -9.133 1 93.94 98 PHE A O 1
ATOM 723 N N . GLU A 1 99 ? -5.891 15.969 -8.312 1 94.5 99 GLU A N 1
ATOM 724 C CA . GLU A 1 99 ? -4.52 16.359 -8.609 1 94.5 99 GLU A CA 1
ATOM 725 C C . GLU A 1 99 ? -3.52 15.516 -7.828 1 94.5 99 GLU A C 1
ATOM 727 O O . GLU A 1 99 ? -2.422 15.234 -8.312 1 94.5 99 GLU A O 1
ATOM 732 N N . LEU A 1 100 ? -3.914 15.156 -6.691 1 94.25 100 LEU A N 1
ATOM 733 C CA . LEU A 1 100 ? -3.039 14.328 -5.871 1 94.25 100 LEU A CA 1
ATOM 734 C C . LEU A 1 100 ? -3.197 12.852 -6.234 1 94.25 100 LEU A C 1
ATOM 736 O O . LEU A 1 100 ? -2.205 12.133 -6.363 1 94.25 100 LEU A O 1
ATOM 740 N N . ALA A 1 101 ? -4.395 12.422 -6.496 1 95.75 101 ALA A N 1
ATOM 741 C CA . ALA A 1 101 ? -4.711 11.008 -6.711 1 95.75 101 ALA A CA 1
ATOM 742 C C . ALA A 1 101 ? -4.242 10.547 -8.086 1 95.75 101 ALA A C 1
ATOM 744 O O . ALA A 1 101 ? -3.854 9.383 -8.258 1 95.75 101 ALA A O 1
ATOM 745 N N . ALA A 1 102 ? -4.223 11.367 -9.047 1 96.88 102 ALA A N 1
ATOM 746 C CA . ALA A 1 102 ? -3.965 10.984 -10.438 1 96.88 102 ALA A CA 1
ATOM 747 C C . ALA A 1 102 ? -2.531 10.492 -10.609 1 96.88 102 ALA A C 1
ATOM 749 O O . ALA A 1 102 ? -2.301 9.391 -11.117 1 96.88 102 ALA A O 1
ATOM 750 N N . PRO A 1 103 ? -1.541 11.273 -10.172 1 96.88 103 PRO A N 1
ATOM 751 C CA . PRO A 1 103 ? -0.177 10.758 -10.289 1 96.88 103 PRO A CA 1
ATOM 752 C C . PRO A 1 103 ? 0.034 9.461 -9.5 1 96.88 103 PRO A C 1
ATOM 754 O O . PRO A 1 103 ? 0.767 8.578 -9.953 1 96.88 103 PRO A O 1
ATOM 757 N N . VAL A 1 104 ? -0.596 9.367 -8.367 1 96.12 104 VAL A N 1
ATOM 758 C CA . VAL A 1 104 ? -0.492 8.148 -7.57 1 96.12 104 VAL A CA 1
ATOM 759 C C . VAL A 1 104 ? -1.09 6.977 -8.344 1 96.12 104 VAL A C 1
ATOM 761 O O . VAL A 1 104 ? -0.538 5.875 -8.336 1 96.12 104 VAL A O 1
ATOM 764 N N . PHE A 1 105 ? -2.207 7.23 -9 1 97.31 105 PHE A N 1
ATOM 765 C CA . PHE A 1 105 ? -2.848 6.223 -9.828 1 97.31 105 PHE A CA 1
ATOM 766 C C . PHE A 1 105 ? -1.9 5.746 -10.93 1 97.31 105 PHE A C 1
ATOM 768 O O . PHE A 1 105 ? -1.784 4.543 -11.18 1 97.31 105 PHE A O 1
ATOM 775 N N . VAL A 1 106 ? -1.252 6.641 -11.57 1 96.69 106 VAL A N 1
ATOM 776 C CA . VAL A 1 106 ? -0.323 6.309 -12.648 1 96.69 106 VAL A CA 1
ATOM 777 C C . VAL A 1 106 ? 0.829 5.473 -12.094 1 96.69 106 VAL A C 1
ATOM 779 O O . VAL A 1 106 ? 1.243 4.488 -12.719 1 96.69 106 VAL A O 1
ATOM 782 N N . MET A 1 107 ? 1.33 5.844 -10.93 1 95.81 107 MET A N 1
ATOM 783 C CA . MET A 1 107 ? 2.412 5.086 -10.305 1 95.81 107 MET A CA 1
ATOM 784 C C . MET A 1 107 ? 1.968 3.662 -10 1 95.81 107 MET A C 1
ATOM 786 O O . MET A 1 107 ? 2.684 2.705 -10.297 1 95.81 107 MET A O 1
ATOM 790 N N . MET A 1 108 ? 0.775 3.561 -9.477 1 94.06 108 MET A N 1
ATOM 791 C CA . MET A 1 108 ? 0.262 2.244 -9.109 1 94.06 108 MET A CA 1
ATOM 792 C C . MET A 1 108 ? -0.004 1.394 -10.344 1 94.06 10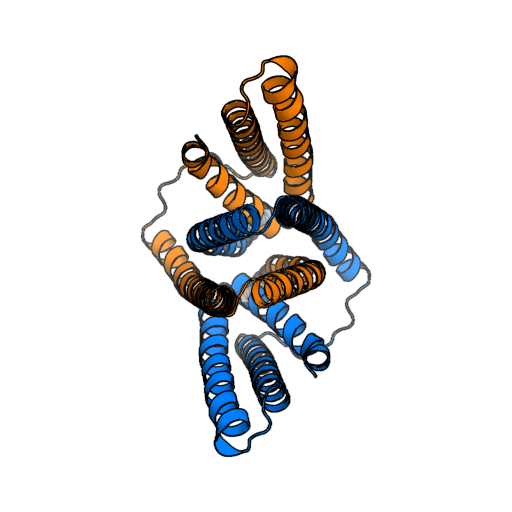8 MET A C 1
ATOM 794 O O . MET A 1 108 ? 0.311 0.203 -10.367 1 94.06 108 MET A O 1
ATOM 798 N N . MET A 1 109 ? -0.597 1.982 -11.312 1 94.69 109 MET A N 1
ATOM 799 C CA . MET A 1 109 ? -0.87 1.264 -12.555 1 94.69 109 MET A CA 1
ATOM 800 C C . MET A 1 109 ? 0.425 0.773 -13.195 1 94.69 109 MET A C 1
ATOM 802 O O . MET A 1 109 ? 0.479 -0.34 -13.727 1 94.69 109 MET A O 1
ATOM 806 N N . SER A 1 110 ? 1.374 1.632 -13.219 1 94.25 110 SER A N 1
ATOM 807 C CA . SER A 1 110 ? 2.672 1.243 -13.766 1 94.25 110 SER A CA 1
ATOM 808 C C . SER A 1 110 ? 3.264 0.067 -13 1 94.25 110 SER A C 1
ATOM 810 O O . SER A 1 110 ? 3.793 -0.871 -13.594 1 94.25 110 SER A O 1
ATOM 812 N N . LYS A 1 111 ? 3.207 0.073 -11.719 1 89.38 111 LYS A N 1
ATOM 813 C CA . LYS A 1 111 ? 3.693 -1.015 -10.875 1 89.38 111 LYS A CA 1
ATOM 814 C C . LYS A 1 111 ? 2.947 -2.312 -11.164 1 89.38 111 LYS A C 1
ATOM 816 O O . LYS A 1 111 ? 3.566 -3.359 -11.367 1 89.38 111 LYS A O 1
ATOM 821 N N . VAL A 1 112 ? 1.66 -2.225 -11.203 1 91.56 112 VAL A N 1
ATOM 822 C CA . VAL A 1 112 ? 0.835 -3.408 -11.414 1 91.56 112 VAL A CA 1
ATOM 823 C C . VAL A 1 112 ? 1.079 -3.957 -12.82 1 91.56 112 VAL A C 1
ATOM 825 O O . VAL A 1 112 ? 1.152 -5.172 -13.016 1 91.56 112 VAL A O 1
ATOM 828 N N . ALA A 1 113 ? 1.136 -3.082 -13.773 1 91.75 113 ALA A N 1
ATOM 829 C CA . ALA A 1 113 ? 1.434 -3.51 -15.141 1 91.75 113 ALA A CA 1
ATOM 830 C C . ALA A 1 113 ? 2.77 -4.242 -15.203 1 91.75 113 ALA A C 1
ATOM 832 O O . ALA A 1 113 ? 2.893 -5.266 -15.883 1 91.75 113 ALA A O 1
ATOM 833 N N . PHE A 1 114 ? 3.736 -3.744 -14.523 1 90 114 PHE A N 1
ATOM 834 C CA . PHE A 1 114 ? 5.055 -4.371 -14.477 1 90 114 PHE A CA 1
ATOM 835 C C . PHE A 1 114 ? 4.965 -5.777 -13.898 1 90 114 PHE A C 1
ATOM 837 O O . PHE A 1 114 ? 5.477 -6.73 -14.492 1 90 114 PHE A O 1
ATOM 844 N N . PHE A 1 115 ? 4.328 -5.945 -12.836 1 87.19 115 PHE A N 1
ATOM 845 C CA . PHE A 1 115 ? 4.223 -7.242 -12.18 1 87.19 115 PHE A CA 1
ATOM 846 C C . PHE A 1 115 ? 3.379 -8.203 -13.008 1 87.19 115 PHE A C 1
ATOM 848 O O . PHE A 1 115 ? 3.658 -9.398 -13.062 1 87.19 115 PHE A O 1
ATOM 855 N N . THR A 1 116 ? 2.334 -7.629 -13.602 1 89.31 116 THR A N 1
ATOM 856 C CA . THR A 1 116 ? 1.505 -8.461 -14.461 1 89.31 116 THR A CA 1
ATOM 857 C C . THR A 1 116 ? 2.32 -9.008 -15.633 1 89.31 116 THR A C 1
ATOM 859 O O . THR A 1 116 ? 2.182 -10.172 -16 1 89.31 116 THR A O 1
ATOM 862 N N . LEU A 1 117 ? 3.094 -8.203 -16.219 1 90.5 117 LEU A N 1
ATOM 863 C CA . LEU A 1 117 ? 3.938 -8.625 -17.328 1 90.5 117 LEU A CA 1
ATOM 864 C C . LEU A 1 117 ? 4.922 -9.703 -16.891 1 90.5 117 LEU A C 1
ATOM 866 O O . LEU A 1 117 ? 5.125 -10.695 -17.594 1 90.5 117 LEU A O 1
ATOM 870 N N . LEU A 1 118 ? 5.531 -9.555 -15.75 1 88.62 118 LEU A N 1
ATOM 871 C CA . LEU A 1 118 ? 6.453 -10.547 -15.211 1 88.62 118 LEU A CA 1
ATOM 872 C C . LEU A 1 118 ? 5.742 -11.875 -14.984 1 88.62 118 LEU A C 1
ATOM 874 O O . LEU A 1 118 ? 6.281 -12.938 -15.312 1 88.62 118 LEU A O 1
ATOM 878 N N . THR A 1 119 ? 4.59 -11.758 -14.406 1 88.12 119 THR A N 1
ATOM 879 C CA . THR A 1 119 ? 3.805 -12.961 -14.148 1 88.12 119 THR A CA 1
ATOM 880 C C . THR A 1 119 ? 3.432 -13.656 -15.453 1 88.12 119 THR A C 1
ATOM 882 O O . THR A 1 119 ? 3.473 -14.883 -15.547 1 88.12 119 THR A O 1
ATOM 885 N N . TYR A 1 120 ? 3.037 -12.875 -16.438 1 90.5 120 TYR A N 1
ATOM 886 C CA . TYR A 1 120 ? 2.703 -13.414 -17.75 1 90.5 120 TYR A CA 1
ATOM 887 C C . TYR A 1 120 ? 3.877 -14.195 -18.328 1 90.5 120 TYR A C 1
ATOM 889 O O . TYR A 1 120 ? 3.705 -15.32 -18.812 1 90.5 120 TYR A O 1
ATOM 897 N N . PHE A 1 121 ? 5.051 -13.672 -18.266 1 90.5 121 PHE A N 1
ATOM 898 C CA . PHE A 1 121 ? 6.238 -14.344 -18.797 1 90.5 121 PHE A CA 1
ATOM 899 C C . PHE A 1 121 ? 6.555 -15.586 -17.969 1 90.5 121 PHE A C 1
ATOM 901 O O . PHE A 1 121 ? 6.938 -16.625 -18.531 1 90.5 121 PHE A O 1
ATOM 908 N N . ALA A 1 122 ? 6.402 -15.508 -16.703 1 88.88 122 ALA A N 1
ATOM 909 C CA . ALA A 1 122 ? 6.66 -16.656 -15.844 1 88.88 122 ALA A CA 1
ATOM 910 C C . ALA A 1 122 ? 5.711 -17.812 -16.156 1 88.88 122 ALA A C 1
ATOM 912 O O . ALA A 1 122 ? 6.117 -18.969 -16.203 1 88.88 122 ALA A O 1
ATOM 913 N N . THR A 1 123 ? 4.484 -17.5 -16.359 1 85.69 123 THR A N 1
ATOM 914 C CA . THR A 1 123 ? 3.471 -18.5 -16.672 1 85.69 123 THR A CA 1
ATOM 915 C C . THR A 1 123 ? 3.771 -19.172 -18.016 1 85.69 123 THR A C 1
ATOM 917 O O . THR A 1 123 ? 3.553 -20.375 -18.172 1 85.69 123 THR A O 1
ATOM 920 N N . SER A 1 124 ? 4.324 -18.438 -18.938 1 90.19 124 SER A N 1
ATOM 921 C CA . SER A 1 124 ? 4.59 -18.953 -20.281 1 90.19 124 SER A CA 1
ATOM 922 C C . SER A 1 124 ? 5.832 -19.844 -20.297 1 90.19 124 SER A C 1
ATOM 924 O O . SER A 1 124 ? 6.051 -20.594 -21.25 1 90.19 124 SER A O 1
ATOM 926 N N . MET A 1 125 ? 6.66 -19.828 -19.328 1 91.88 125 MET A N 1
ATOM 927 C CA . MET A 1 125 ? 7.934 -20.531 -19.297 1 91.88 125 MET A CA 1
ATOM 928 C C . MET A 1 125 ? 7.781 -21.891 -18.625 1 91.88 1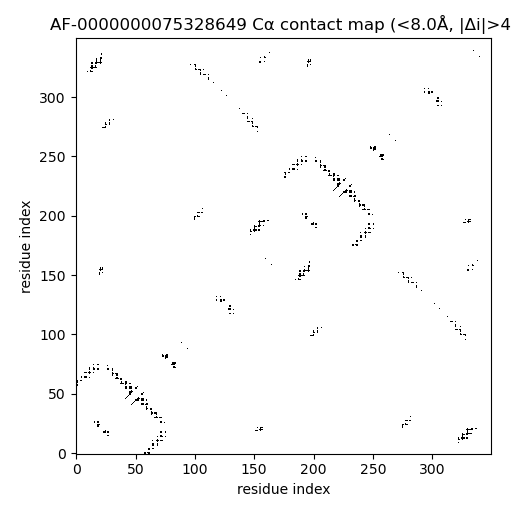25 MET A C 1
ATOM 930 O O . MET A 1 125 ? 8.742 -22.656 -18.531 1 91.88 125 MET A O 1
ATOM 934 N N . GLY A 1 126 ? 6.629 -22.203 -18.062 1 87.69 126 GLY A N 1
ATOM 935 C CA . GLY A 1 126 ? 6.383 -23.531 -17.516 1 87.69 126 GLY A CA 1
ATOM 936 C C . GLY A 1 126 ? 6.066 -23.5 -16.031 1 87.69 126 GLY A C 1
ATOM 937 O O . GLY A 1 126 ? 6.133 -22.438 -15.391 1 87.69 126 GLY A O 1
ATOM 938 N N . THR A 1 127 ? 5.844 -24.656 -15.484 1 84.38 127 THR A N 1
ATOM 939 C CA . THR A 1 127 ? 5.312 -24.797 -14.133 1 84.38 127 THR A CA 1
ATOM 940 C C . THR A 1 127 ? 6.398 -24.531 -13.094 1 84.38 127 THR A C 1
ATOM 942 O O . THR A 1 127 ? 6.137 -23.906 -12.062 1 84.38 127 THR A O 1
ATOM 945 N N . ILE A 1 128 ? 7.57 -25.016 -13.344 1 89.06 128 ILE A N 1
ATOM 946 C CA . ILE A 1 128 ? 8.664 -24.812 -12.391 1 89.06 128 ILE A CA 1
ATOM 947 C C . ILE A 1 128 ? 9 -23.328 -12.289 1 89.06 128 ILE A C 1
ATOM 949 O O . ILE A 1 128 ? 9.188 -22.797 -11.195 1 89.06 128 ILE A O 1
ATOM 953 N N . THR A 1 129 ? 9.031 -22.688 -13.414 1 90.12 129 THR A N 1
ATOM 954 C CA . THR A 1 129 ? 9.305 -21.266 -13.445 1 90.12 129 THR A CA 1
ATOM 955 C C . THR A 1 129 ? 8.203 -20.469 -12.742 1 90.12 129 THR A C 1
ATOM 957 O O . THR A 1 129 ? 8.484 -19.531 -11.992 1 90.12 129 THR A O 1
ATOM 960 N N . LEU A 1 130 ? 7.031 -20.875 -12.93 1 87.69 130 LEU A N 1
ATOM 961 C CA . LEU A 1 130 ? 5.906 -20.219 -12.281 1 87.69 130 LEU A CA 1
ATOM 962 C C . LEU A 1 130 ? 5.98 -20.375 -10.766 1 87.69 130 LEU A C 1
ATOM 964 O O . LEU A 1 130 ? 5.734 -19.422 -10.023 1 87.69 130 LEU A O 1
ATOM 968 N N . ALA A 1 131 ? 6.316 -21.562 -10.375 1 87.12 131 ALA A N 1
ATOM 969 C CA . ALA A 1 131 ? 6.465 -21.812 -8.945 1 87.12 131 ALA A CA 1
ATOM 970 C C . ALA A 1 131 ? 7.574 -20.953 -8.344 1 87.12 131 ALA A C 1
ATOM 972 O O . ALA A 1 131 ? 7.414 -20.391 -7.262 1 87.12 131 ALA A O 1
ATOM 973 N N . ALA A 1 132 ? 8.633 -20.891 -9.055 1 89.38 132 ALA A N 1
ATOM 974 C CA . ALA A 1 132 ? 9.75 -20.047 -8.609 1 89.38 132 ALA A CA 1
ATOM 975 C C . ALA A 1 132 ? 9.344 -18.578 -8.531 1 89.38 132 ALA A C 1
ATOM 977 O O . ALA A 1 132 ? 9.727 -17.875 -7.598 1 89.38 132 ALA A O 1
ATOM 978 N N . HIS A 1 133 ? 8.617 -18.203 -9.492 1 87.81 133 HIS A N 1
ATOM 979 C CA . HIS A 1 133 ? 8.117 -16.828 -9.523 1 87.81 133 HIS A CA 1
ATOM 980 C C . HIS A 1 133 ? 7.246 -16.531 -8.305 1 87.81 133 HIS A C 1
ATOM 982 O O . HIS A 1 133 ? 7.379 -15.477 -7.688 1 87.81 133 HIS A O 1
ATOM 988 N N . GLN A 1 134 ? 6.426 -17.391 -7.949 1 86 134 GLN A N 1
ATOM 989 C CA . GLN A 1 134 ? 5.551 -17.234 -6.789 1 86 134 GLN A CA 1
ATOM 990 C C . GLN A 1 134 ? 6.359 -17.109 -5.504 1 86 134 GLN A C 1
ATOM 992 O O . GLN A 1 134 ? 6.035 -16.297 -4.637 1 86 134 GLN A O 1
ATOM 997 N N . VAL A 1 135 ? 7.348 -17.891 -5.379 1 86.56 135 VAL A N 1
ATOM 998 C CA . VAL A 1 135 ? 8.203 -17.844 -4.195 1 86.56 135 VAL A CA 1
ATOM 999 C C . VAL A 1 135 ? 8.891 -16.484 -4.117 1 86.56 135 VAL A C 1
ATOM 1001 O O . VAL A 1 135 ? 9.016 -15.906 -3.031 1 86.56 135 VAL A O 1
ATOM 1004 N N . MET A 1 136 ? 9.297 -15.969 -5.234 1 88.06 136 MET A N 1
ATOM 1005 C CA . MET A 1 136 ? 9.961 -14.672 -5.281 1 88.06 136 MET A CA 1
ATOM 1006 C C . MET A 1 136 ? 9 -13.555 -4.871 1 88.06 136 MET A C 1
ATOM 1008 O O . MET A 1 136 ? 9.375 -12.656 -4.121 1 88.06 136 MET A O 1
ATOM 1012 N N . ILE A 1 137 ? 7.789 -13.625 -5.355 1 86.44 137 ILE A N 1
ATOM 1013 C CA . ILE A 1 137 ? 6.781 -12.633 -5 1 86.44 137 ILE A CA 1
ATOM 1014 C C . ILE A 1 137 ? 6.512 -12.68 -3.5 1 86.44 137 ILE A C 1
ATOM 1016 O O . ILE A 1 137 ? 6.395 -11.641 -2.848 1 86.44 137 ILE A O 1
ATOM 1020 N N . GLN A 1 138 ? 6.465 -13.805 -2.99 1 86.19 138 GLN A N 1
ATOM 1021 C CA . GLN A 1 138 ? 6.215 -13.969 -1.561 1 86.19 138 GLN A CA 1
ATOM 1022 C C . GLN A 1 138 ? 7.359 -13.383 -0.735 1 86.19 138 GLN A C 1
ATOM 1024 O O . GLN A 1 138 ? 7.129 -12.766 0.304 1 86.19 138 GLN A O 1
ATOM 1029 N N . THR A 1 139 ? 8.508 -13.625 -1.183 1 86.06 139 THR A N 1
ATOM 1030 C CA . THR A 1 139 ? 9.68 -13.07 -0.504 1 86.06 139 THR A CA 1
ATOM 1031 C C . THR A 1 139 ? 9.656 -11.547 -0.54 1 86.06 139 THR A C 1
ATOM 1033 O O . THR A 1 139 ? 9.945 -10.891 0.464 1 86.06 139 THR A O 1
ATOM 1036 N N . LEU A 1 140 ? 9.289 -11.039 -1.645 1 85.19 140 LEU A N 1
ATOM 1037 C CA . LEU A 1 140 ? 9.18 -9.594 -1.779 1 85.19 140 LEU A CA 1
ATOM 1038 C C . LEU A 1 140 ? 8.133 -9.039 -0.82 1 85.19 140 LEU A C 1
ATOM 1040 O O . LEU A 1 140 ? 8.367 -8.016 -0.164 1 85.19 140 LEU A O 1
ATOM 1044 N N . MET A 1 141 ? 7.023 -9.641 -0.787 1 87.19 141 MET A N 1
ATOM 1045 C CA . MET A 1 141 ? 5.949 -9.211 0.101 1 87.19 141 MET A CA 1
ATOM 1046 C C . MET A 1 141 ? 6.41 -9.219 1.555 1 87.19 141 MET A C 1
ATOM 1048 O O . MET A 1 141 ? 6.043 -8.328 2.33 1 87.19 141 MET A O 1
ATOM 1052 N N . MET A 1 142 ? 7.211 -10.172 1.88 1 85.75 142 MET A N 1
ATOM 1053 C CA . MET A 1 142 ? 7.727 -10.258 3.242 1 85.75 142 MET A CA 1
ATOM 1054 C C . MET A 1 142 ? 8.648 -9.086 3.551 1 85.75 142 MET A C 1
ATOM 1056 O O . MET A 1 142 ? 8.68 -8.594 4.68 1 85.75 142 MET A O 1
ATOM 1060 N N . CYS A 1 143 ? 9.336 -8.609 2.586 1 84.5 143 CYS A N 1
ATOM 1061 C CA . CYS A 1 143 ? 10.211 -7.453 2.762 1 84.5 143 CYS A CA 1
ATOM 1062 C C . CYS A 1 143 ? 9.406 -6.168 2.895 1 84.5 143 CYS A C 1
ATOM 1064 O O . CYS A 1 143 ? 9.781 -5.266 3.646 1 84.5 143 CYS A O 1
ATOM 1066 N N . THR A 1 144 ? 8.273 -6.141 2.18 1 87.69 144 THR A N 1
ATOM 1067 C CA . THR A 1 144 ? 7.441 -4.945 2.193 1 87.69 144 THR A CA 1
ATOM 1068 C C . THR A 1 144 ? 6.809 -4.746 3.568 1 87.69 144 THR A C 1
ATOM 1070 O O . THR A 1 144 ? 6.512 -3.617 3.963 1 87.69 144 THR A O 1
ATOM 1073 N N . VAL A 1 145 ? 6.668 -5.801 4.359 1 91.12 145 VAL A N 1
ATOM 1074 C CA . VAL A 1 145 ? 6.047 -5.75 5.676 1 91.12 145 VAL A CA 1
ATOM 1075 C C . VAL A 1 145 ? 6.867 -4.855 6.602 1 91.12 145 VAL A C 1
ATOM 1077 O O . VAL A 1 145 ? 6.324 -4.238 7.52 1 91.12 145 VAL A O 1
ATOM 1080 N N . TRP A 1 146 ? 8.109 -4.73 6.289 1 88.75 146 TRP A N 1
ATOM 1081 C CA . TRP A 1 146 ? 8.984 -3.92 7.125 1 88.75 146 TRP A CA 1
ATOM 1082 C C . TRP A 1 146 ? 9 -2.469 6.652 1 88.75 146 TRP A C 1
ATOM 1084 O O . TRP A 1 146 ? 8.984 -1.544 7.469 1 88.75 146 TRP A O 1
ATOM 1094 N N . GLY A 1 147 ? 8.961 -2.215 5.465 1 90.69 147 GLY A N 1
ATOM 1095 C CA . GLY A 1 147 ? 9.102 -0.883 4.898 1 90.69 147 GLY A CA 1
ATOM 1096 C C . GLY A 1 147 ? 7.797 -0.103 4.883 1 90.69 147 GLY A C 1
ATOM 1097 O O . GLY A 1 147 ? 7.781 1.091 5.188 1 90.69 147 GLY A O 1
ATOM 1098 N N . GLU A 1 148 ? 6.734 -0.76 4.652 1 92.62 148 GLU A N 1
ATOM 1099 C CA . GLU A 1 148 ? 5.453 -0.099 4.43 1 92.62 148 GLU A CA 1
ATOM 1100 C C . GLU A 1 148 ? 4.965 0.605 5.691 1 92.62 148 GLU A C 1
ATOM 1102 O O . GLU A 1 148 ? 4.531 1.758 5.637 1 92.62 148 GLU A O 1
ATOM 1107 N N . PRO A 1 149 ? 5.023 -0.03 6.879 1 94.88 149 PRO A N 1
ATOM 1108 C CA . PRO A 1 149 ? 4.598 0.676 8.086 1 94.88 149 PRO A CA 1
ATOM 1109 C C . PRO A 1 149 ? 5.395 1.955 8.336 1 94.88 149 PRO A C 1
ATOM 1111 O O . PRO A 1 149 ? 4.828 2.975 8.727 1 94.88 149 PRO A O 1
ATOM 1114 N N . LEU A 1 150 ? 6.672 1.9 8.094 1 92.88 150 LEU A N 1
ATOM 1115 C CA . LEU A 1 150 ? 7.516 3.076 8.273 1 92.88 150 LEU A CA 1
ATOM 1116 C C . LEU A 1 150 ? 7.141 4.172 7.281 1 92.88 150 LEU A C 1
ATOM 1118 O O . LEU A 1 150 ? 7.094 5.352 7.641 1 92.88 150 LEU A O 1
ATOM 1122 N N . ALA A 1 151 ? 6.898 3.779 6.07 1 94 151 ALA A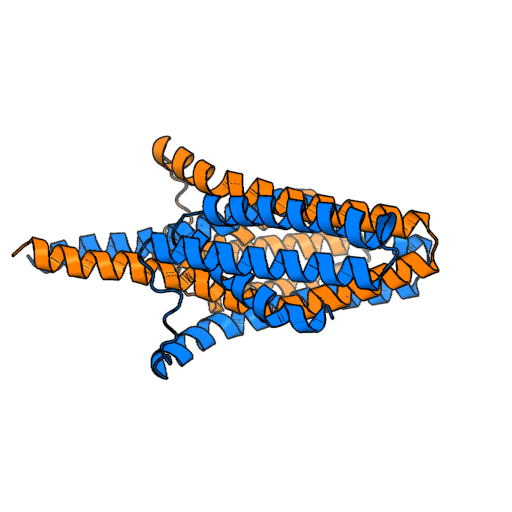 N 1
ATOM 1123 C CA . ALA A 1 151 ? 6.492 4.723 5.031 1 94 151 ALA A CA 1
ATOM 1124 C C . ALA A 1 151 ? 5.16 5.383 5.379 1 94 151 ALA A C 1
ATOM 1126 O O . ALA A 1 151 ? 5.016 6.602 5.254 1 94 151 ALA A O 1
ATOM 1127 N N . GLN A 1 152 ? 4.25 4.605 5.832 1 93.75 152 GLN A N 1
ATOM 1128 C CA . GLN A 1 152 ? 2.941 5.141 6.191 1 93.75 152 GLN A CA 1
ATOM 1129 C C . GLN A 1 152 ? 3.043 6.09 7.383 1 93.75 152 GLN A C 1
ATOM 1131 O O . GLN A 1 152 ? 2.342 7.102 7.441 1 93.75 152 GLN A O 1
ATOM 1136 N N . THR A 1 153 ? 3.82 5.684 8.312 1 93.38 153 THR A N 1
ATOM 1137 C CA . THR A 1 153 ? 4.047 6.539 9.469 1 93.38 153 THR A CA 1
ATOM 1138 C C . THR A 1 153 ? 4.656 7.871 9.047 1 93.38 153 THR A C 1
ATOM 1140 O O . THR A 1 153 ? 4.23 8.93 9.516 1 93.38 153 THR A O 1
ATOM 1143 N N . ALA A 1 154 ? 5.641 7.832 8.227 1 91.25 154 ALA A N 1
ATOM 1144 C CA . ALA A 1 154 ? 6.254 9.055 7.719 1 91.25 154 ALA A CA 1
ATOM 1145 C C . ALA A 1 154 ? 5.223 9.953 7.043 1 91.25 154 ALA A C 1
ATOM 1147 O O . ALA A 1 154 ? 5.238 11.172 7.219 1 91.25 154 ALA A O 1
ATOM 1148 N N . GLN A 1 155 ? 4.355 9.359 6.297 1 92.88 155 GLN A N 1
ATOM 1149 C CA . GLN A 1 155 ? 3.314 10.102 5.594 1 92.88 155 GLN A CA 1
ATOM 1150 C C . GLN A 1 155 ? 2.404 10.844 6.574 1 92.88 155 GLN A C 1
ATOM 1152 O O . GLN A 1 155 ? 1.944 11.945 6.289 1 92.88 155 GLN A O 1
ATOM 1157 N N . SER A 1 156 ? 2.166 10.25 7.668 1 92.06 156 SER A N 1
ATOM 1158 C CA . SER A 1 156 ? 1.243 10.797 8.656 1 92.06 156 SER A CA 1
ATOM 1159 C C . SER A 1 156 ? 1.896 11.914 9.461 1 92.06 156 SER A C 1
ATOM 1161 O O . SER A 1 156 ? 1.206 12.781 10.008 1 92.06 156 SER A O 1
ATOM 1163 N N . PHE A 1 157 ? 3.193 11.945 9.547 1 88.25 157 PHE A N 1
ATOM 1164 C CA . PHE A 1 157 ? 3.869 12.906 10.406 1 88.25 157 PHE A CA 1
ATOM 1165 C C . PHE A 1 157 ? 4.301 14.133 9.609 1 88.25 157 PHE A C 1
ATOM 1167 O O . PHE A 1 157 ? 4.543 15.195 10.18 1 88.25 157 PHE A O 1
ATOM 1174 N N . MET A 1 158 ? 4.344 14.07 8.344 1 84.38 158 MET A N 1
ATOM 1175 C CA . MET A 1 158 ? 4.934 15.117 7.523 1 84.38 158 MET A CA 1
ATOM 1176 C C . MET A 1 158 ? 4.078 16.391 7.562 1 84.38 158 MET A C 1
ATOM 1178 O O . MET A 1 158 ? 4.609 17.5 7.621 1 84.38 158 MET A O 1
ATOM 1182 N N . PRO A 1 159 ? 2.77 16.234 7.566 1 76.69 159 PRO A N 1
ATOM 1183 C CA . PRO A 1 159 ? 1.97 17.453 7.586 1 76.69 159 PRO A CA 1
ATOM 1184 C C . PRO A 1 159 ? 2.201 18.297 8.844 1 76.69 159 PRO A C 1
ATOM 1186 O O . PRO A 1 159 ? 2.012 19.516 8.82 1 76.69 159 PRO A O 1
ATOM 1189 N N . GLU A 1 160 ? 2.496 17.688 9.883 1 73.88 160 GLU A N 1
ATOM 1190 C CA . GLU A 1 160 ? 2.768 18.422 11.117 1 73.88 160 GLU A CA 1
ATOM 1191 C C . GLU A 1 160 ? 3.947 19.375 10.953 1 73.88 160 GLU A C 1
ATOM 1193 O O . GLU A 1 160 ? 3.941 20.469 11.5 1 73.88 160 GLU A O 1
ATOM 1198 N N . PHE A 1 161 ? 4.801 18.906 10.242 1 66.06 161 PHE A N 1
ATOM 1199 C CA . PHE A 1 161 ? 5.965 19.75 9.984 1 66.06 161 PHE A CA 1
ATOM 1200 C C . PHE A 1 161 ? 5.594 20.938 9.109 1 66.06 161 PHE A C 1
ATOM 1202 O O . PHE A 1 161 ? 6.082 22.047 9.328 1 66.06 161 PHE A O 1
ATOM 1209 N N . LEU A 1 162 ? 4.707 20.766 8.25 1 63.81 162 LEU A N 1
ATOM 1210 C CA . LEU A 1 162 ? 4.258 21.812 7.348 1 63.81 162 LEU A CA 1
ATOM 1211 C C . LEU A 1 162 ? 3.377 22.828 8.078 1 63.81 162 LEU A C 1
ATOM 1213 O O . LEU A 1 162 ? 3.566 24.031 7.941 1 63.81 162 LEU A O 1
ATOM 1217 N N . TYR A 1 163 ? 2.555 22.234 8.867 1 62.66 163 TYR A N 1
ATOM 1218 C CA . TYR A 1 163 ? 1.605 23.109 9.531 1 62.66 163 TYR A CA 1
ATOM 1219 C C . TYR A 1 163 ? 2.209 23.688 10.805 1 62.66 163 TYR A C 1
ATOM 1221 O O . TYR A 1 163 ? 1.83 24.781 11.234 1 62.66 163 TYR A O 1
ATOM 1229 N N . GLY A 1 164 ? 3.047 22.938 11.391 1 57.69 164 GLY A N 1
ATOM 1230 C CA . GLY A 1 164 ? 3.752 23.484 12.539 1 57.69 164 GLY A CA 1
ATOM 1231 C C . GLY A 1 164 ? 4.691 24.625 12.172 1 57.69 164 GLY A C 1
ATOM 1232 O O . GLY A 1 164 ? 4.754 25.641 12.875 1 57.69 164 GLY A O 1
ATOM 1233 N N . MET A 1 165 ? 5.332 24.406 11.133 1 54.94 165 MET A N 1
ATOM 1234 C CA . MET A 1 165 ? 6.219 25.453 10.633 1 54.94 165 MET A CA 1
ATOM 1235 C C . MET A 1 165 ? 5.43 26.703 10.25 1 54.94 165 MET A C 1
ATOM 1237 O O . MET A 1 165 ? 5.863 27.828 10.531 1 54.94 165 MET A O 1
ATOM 1241 N N . ASN A 1 166 ? 4.293 26.484 9.703 1 52.94 166 ASN A N 1
ATOM 1242 C CA . ASN A 1 166 ? 3.467 27.625 9.32 1 52.94 166 ASN A CA 1
ATOM 1243 C C . ASN A 1 166 ? 2.902 28.344 10.539 1 52.94 166 ASN A C 1
ATOM 1245 O O . ASN A 1 166 ? 2.773 29.578 10.531 1 52.94 166 ASN A O 1
ATOM 1249 N N . ARG A 1 167 ? 2.67 27.688 11.609 1 53.12 167 ARG A N 1
ATOM 1250 C CA . ARG A 1 167 ? 2.207 28.312 12.844 1 53.12 167 ARG A CA 1
ATOM 1251 C C . ARG A 1 167 ? 3.305 29.172 13.469 1 53.12 167 ARG A C 1
ATOM 1253 O O . ARG A 1 167 ? 3.035 30.266 13.969 1 53.12 167 ARG A O 1
ATOM 1260 N N . ASN A 1 168 ? 4.449 28.672 13.406 1 51.41 168 ASN A N 1
ATOM 1261 C CA . ASN A 1 168 ? 5.543 29.484 13.93 1 51.41 168 ASN A CA 1
ATOM 1262 C C . ASN A 1 168 ? 5.766 30.734 13.086 1 51.41 168 ASN A C 1
ATOM 1264 O O . ASN A 1 168 ? 6.031 31.812 13.625 1 51.41 168 ASN A O 1
ATOM 1268 N N . LEU A 1 169 ? 5.586 30.531 11.867 1 47.94 169 LEU A N 1
ATOM 1269 C CA . LEU A 1 169 ? 5.754 31.672 10.961 1 47.94 169 LEU A CA 1
ATOM 1270 C C . LEU A 1 169 ? 4.613 32.656 11.133 1 47.94 169 LEU A C 1
ATOM 1272 O O . LEU A 1 169 ? 4.832 33.875 11.086 1 47.94 169 LEU A O 1
ATOM 1276 N N . ALA A 1 170 ? 3.418 32.188 1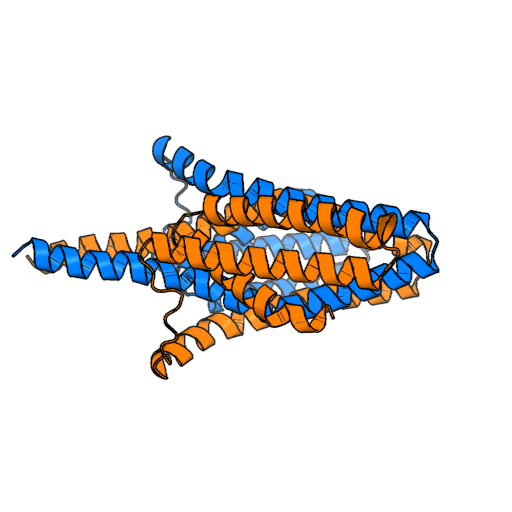1.258 1 51.41 170 ALA A N 1
ATOM 1277 C CA . ALA A 1 170 ? 2.271 33.094 11.484 1 51.41 170 ALA A CA 1
ATOM 1278 C C . ALA A 1 170 ? 2.398 33.812 12.812 1 51.41 170 ALA A C 1
ATOM 1280 O O . ALA A 1 170 ? 2.045 35 12.914 1 51.41 170 ALA A O 1
ATOM 1281 N N . LYS A 1 171 ? 2.895 33.312 13.805 1 51.69 171 LYS A N 1
ATOM 1282 C CA . LYS A 1 171 ? 3.141 33.969 15.086 1 51.69 171 LYS A CA 1
ATOM 1283 C C . LYS A 1 171 ? 4.191 35.062 14.945 1 51.69 171 LYS A C 1
ATOM 1285 O O . LYS A 1 171 ? 4.074 36.125 15.57 1 51.69 171 LYS A O 1
ATOM 1290 N N . HIS A 1 172 ? 5.066 34.719 14.172 1 49.47 172 HIS A N 1
ATOM 1291 C CA . HIS A 1 172 ? 6.078 35.75 14 1 49.47 172 HIS A CA 1
ATOM 1292 C C . HIS A 1 172 ? 5.598 36.844 13.055 1 49.47 172 HIS A C 1
ATOM 1294 O O . HIS A 1 172 ? 6.031 38 13.148 1 49.47 172 HIS A O 1
ATOM 1300 N N . GLY A 1 173 ? 4.715 36.5 12.164 1 45.5 173 GLY A N 1
ATOM 1301 C CA . GLY A 1 173 ? 4.18 37.5 11.273 1 45.5 173 GLY A CA 1
ATOM 1302 C C . GLY A 1 173 ? 3.182 38.438 11.953 1 45.5 173 GLY A C 1
ATOM 1303 O O . GLY A 1 173 ? 2.895 39.531 11.453 1 45.5 173 GLY A O 1
ATOM 1304 N N . CYS A 1 174 ? 2.402 37.969 12.805 1 42.06 174 CYS A N 1
ATOM 1305 C CA . CYS A 1 174 ? 1.465 38.844 13.508 1 42.06 174 CYS A CA 1
ATOM 1306 C C . CYS A 1 174 ? 2.188 39.719 14.523 1 42.06 174 CYS A C 1
ATOM 1308 O O . CYS A 1 174 ? 1.578 40.594 15.141 1 42.06 174 CYS A O 1
ATOM 1310 N N . CYS A 1 175 ? 3.434 39.625 14.68 1 34.62 175 CYS A N 1
ATOM 1311 C CA . CYS A 1 175 ? 3.996 40.719 15.477 1 34.62 175 CYS A CA 1
ATOM 1312 C C . CYS A 1 175 ? 4.328 41.938 14.602 1 34.62 175 CYS A C 1
ATOM 1314 O O . CYS A 1 175 ? 4.809 41.781 13.477 1 34.62 175 CYS A O 1
ATOM 1316 N N . ILE B 1 1 ? 23.391 -8.711 -4.859 1 76.81 1 ILE B N 1
ATOM 1317 C CA . ILE B 1 1 ? 23.359 -7.379 -5.461 1 76.81 1 ILE B CA 1
ATOM 1318 C C . ILE B 1 1 ? 22.047 -6.691 -5.094 1 76.81 1 ILE B C 1
ATOM 1320 O O . ILE B 1 1 ? 22.047 -5.559 -4.602 1 76.81 1 ILE B O 1
ATOM 1324 N N . ARG B 1 2 ? 20.922 -7.32 -5.211 1 76.25 2 ARG B N 1
ATOM 1325 C CA . ARG B 1 2 ? 19.625 -6.711 -4.918 1 76.25 2 ARG B CA 1
ATOM 1326 C C . ARG B 1 2 ? 19.5 -6.379 -3.434 1 76.25 2 ARG B C 1
ATOM 1328 O O . ARG B 1 2 ? 18.828 -5.422 -3.061 1 76.25 2 ARG B O 1
ATOM 1335 N N . GLY B 1 3 ? 20.203 -7.168 -2.67 1 80.12 3 GLY B N 1
ATOM 1336 C CA . GLY B 1 3 ? 20.234 -6.879 -1.245 1 80.12 3 GLY B CA 1
ATOM 1337 C C . GLY B 1 3 ? 20.891 -5.555 -0.917 1 80.12 3 GLY B C 1
ATOM 1338 O O . GLY B 1 3 ? 20.484 -4.863 0.019 1 80.12 3 GLY B O 1
ATOM 1339 N N . LEU B 1 4 ? 21.812 -5.078 -1.742 1 84.44 4 LEU B N 1
ATOM 1340 C CA . LEU B 1 4 ? 22.531 -3.818 -1.559 1 84.44 4 LEU B CA 1
ATOM 1341 C C . LEU B 1 4 ? 21.625 -2.629 -1.828 1 84.44 4 LEU B C 1
ATOM 1343 O O . LEU B 1 4 ? 21.891 -1.518 -1.364 1 84.44 4 LEU B O 1
ATOM 1347 N N . ALA B 1 5 ? 20.562 -2.896 -2.523 1 89.94 5 ALA B N 1
ATOM 1348 C CA . ALA B 1 5 ? 19.672 -1.815 -2.932 1 89.94 5 ALA B CA 1
ATOM 1349 C C . ALA B 1 5 ? 18.625 -1.535 -1.859 1 89.94 5 ALA B C 1
ATOM 1351 O O . ALA B 1 5 ? 17.906 -0.533 -1.929 1 89.94 5 ALA B O 1
ATOM 1352 N N . TRP B 1 6 ? 18.641 -2.275 -0.801 1 89.12 6 TRP B N 1
ATOM 1353 C CA . TRP B 1 6 ? 17.547 -2.24 0.173 1 89.12 6 TRP B CA 1
ATOM 1354 C C . TRP B 1 6 ? 17.5 -0.888 0.877 1 89.12 6 TRP B C 1
ATOM 1356 O O . TRP B 1 6 ? 16.422 -0.309 1.038 1 89.12 6 TRP B O 1
ATOM 1366 N N . PRO B 1 7 ? 18.672 -0.358 1.323 1 91.19 7 PRO B N 1
ATOM 1367 C CA . PRO B 1 7 ? 18.625 0.961 1.958 1 91.19 7 PRO B CA 1
ATOM 1368 C C . PRO B 1 7 ? 18.047 2.035 1.04 1 91.19 7 PRO B C 1
ATOM 1370 O O . PRO B 1 7 ? 17.281 2.891 1.492 1 91.19 7 PRO B O 1
ATOM 1373 N N . ALA B 1 8 ? 18.406 1.99 -0.188 1 93.56 8 ALA B N 1
ATOM 1374 C CA . ALA B 1 8 ? 17.875 2.947 -1.155 1 93.56 8 ALA B CA 1
ATOM 1375 C C . ALA B 1 8 ? 16.375 2.752 -1.354 1 93.56 8 ALA B C 1
ATOM 1377 O O . ALA B 1 8 ? 15.633 3.725 -1.462 1 93.56 8 ALA B O 1
ATOM 1378 N N . VAL B 1 9 ? 15.992 1.534 -1.347 1 93.25 9 VAL B N 1
ATOM 1379 C CA . VAL B 1 9 ? 14.578 1.205 -1.534 1 93.25 9 VAL B CA 1
ATOM 1380 C C . VAL B 1 9 ? 13.766 1.731 -0.354 1 93.25 9 VAL B C 1
ATOM 1382 O O . VAL B 1 9 ? 12.742 2.395 -0.545 1 93.25 9 VAL B O 1
ATOM 1385 N N . LEU B 1 10 ? 14.234 1.485 0.818 1 91.94 10 LEU B N 1
ATOM 1386 C CA . LEU B 1 10 ? 13.539 1.941 2.02 1 91.94 10 LEU B CA 1
ATOM 1387 C C . LEU B 1 10 ? 13.484 3.465 2.068 1 91.94 10 LEU B C 1
ATOM 1389 O O . LEU B 1 10 ? 12.445 4.043 2.391 1 91.94 10 LEU B O 1
ATOM 1393 N N . THR B 1 11 ? 14.594 4.086 1.773 1 92.75 11 THR B N 1
ATOM 1394 C CA . THR B 1 11 ? 14.648 5.543 1.7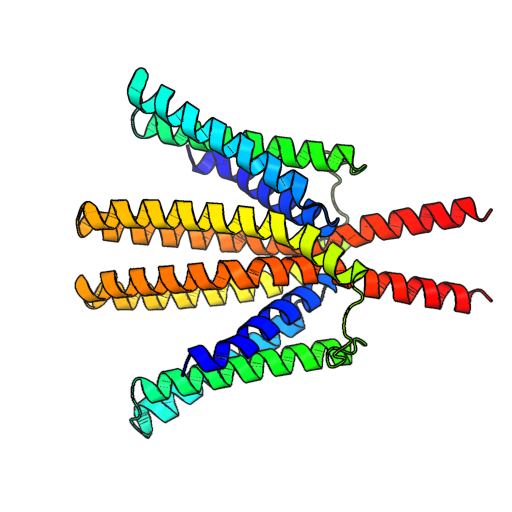29 1 92.75 11 THR B CA 1
ATOM 1395 C C . THR B 1 11 ? 13.664 6.09 0.699 1 92.75 11 THR B C 1
ATOM 1397 O O . THR B 1 11 ? 12.977 7.082 0.955 1 92.75 11 THR B O 1
ATOM 1400 N N . GLY B 1 12 ? 13.617 5.434 -0.415 1 94.25 12 GLY B N 1
ATOM 1401 C CA . GLY B 1 12 ? 12.672 5.844 -1.445 1 94.25 12 GLY B CA 1
ATOM 1402 C C . GLY B 1 12 ? 11.227 5.734 -1.01 1 94.25 12 GLY B C 1
ATOM 1403 O O . GLY B 1 12 ? 10.422 6.633 -1.27 1 94.25 12 GLY B O 1
ATOM 1404 N N . TRP B 1 13 ? 10.961 4.707 -0.315 1 93.75 13 TRP B N 1
ATOM 1405 C CA . TRP B 1 13 ? 9.602 4.492 0.171 1 93.75 13 TRP B CA 1
ATOM 1406 C C . TRP B 1 13 ? 9.203 5.574 1.173 1 93.75 13 TRP B C 1
ATOM 1408 O O . TRP B 1 13 ? 8.117 6.145 1.081 1 93.75 13 TRP B O 1
ATOM 1418 N N . VAL B 1 14 ? 10.039 5.84 2.084 1 92.94 14 VAL B N 1
ATOM 1419 C CA . VAL B 1 14 ? 9.758 6.824 3.123 1 92.94 14 VAL B CA 1
ATOM 1420 C C . VAL B 1 14 ? 9.664 8.219 2.504 1 92.94 14 VAL B C 1
ATOM 1422 O O . VAL B 1 14 ? 8.758 8.992 2.826 1 92.94 14 VAL B O 1
ATOM 1425 N N . ALA B 1 15 ? 10.578 8.469 1.621 1 94.12 15 ALA B N 1
ATOM 1426 C CA . ALA B 1 15 ? 10.586 9.781 0.971 1 94.12 15 ALA B CA 1
ATOM 1427 C C . ALA B 1 15 ? 9.336 9.977 0.118 1 94.12 15 ALA B C 1
ATOM 1429 O O . ALA B 1 15 ? 8.773 11.07 0.065 1 94.12 15 ALA B O 1
ATOM 1430 N N . GLN B 1 16 ? 8.961 8.961 -0.568 1 95.12 16 GLN B N 1
ATOM 1431 C CA . GLN B 1 16 ? 7.738 9.023 -1.358 1 95.12 16 GLN B CA 1
ATOM 1432 C C . GLN B 1 16 ? 6.523 9.305 -0.475 1 95.12 16 GLN B C 1
ATOM 1434 O O . GLN B 1 16 ? 5.703 10.164 -0.795 1 95.12 16 GLN B O 1
ATOM 1439 N N . SER B 1 17 ? 6.469 8.625 0.583 1 94.5 17 SER B N 1
ATOM 1440 C CA . SER B 1 17 ? 5.352 8.805 1.509 1 94.5 17 SER B CA 1
ATOM 1441 C C . SER B 1 17 ? 5.371 10.188 2.143 1 94.5 17 SER B C 1
ATOM 1443 O O . SER B 1 17 ? 4.32 10.797 2.355 1 94.5 17 SER B O 1
ATOM 1445 N N . ALA B 1 18 ? 6.547 10.602 2.461 1 91.88 18 ALA B N 1
ATOM 1446 C CA . ALA B 1 18 ? 6.684 11.969 2.969 1 91.88 18 ALA B CA 1
ATOM 1447 C C . ALA B 1 18 ? 6.191 12.984 1.947 1 91.88 18 ALA B C 1
ATOM 1449 O O . ALA B 1 18 ? 5.504 13.945 2.303 1 91.88 18 ALA B O 1
ATOM 1450 N N . SER B 1 19 ? 6.551 12.797 0.72 1 93.69 19 SER B N 1
ATOM 1451 C CA . SER B 1 19 ? 6.098 13.672 -0.353 1 93.69 19 SER B CA 1
ATOM 1452 C C . SER B 1 19 ? 4.578 13.688 -0.451 1 93.69 19 SER B C 1
ATOM 1454 O O . SER B 1 19 ? 3.971 14.758 -0.584 1 93.69 19 SER B O 1
ATOM 1456 N N . LEU B 1 20 ? 3.969 12.555 -0.318 1 94 20 LEU B N 1
ATOM 1457 C CA . LEU B 1 20 ? 2.516 12.461 -0.387 1 94 20 LEU B CA 1
ATOM 1458 C C . LEU B 1 20 ? 1.868 13.148 0.809 1 94 20 LEU B C 1
ATOM 1460 O O . LEU B 1 20 ? 0.847 13.828 0.663 1 94 20 LEU B O 1
ATOM 1464 N N . GLY B 1 21 ? 2.492 12.93 1.943 1 91.25 21 GLY B N 1
ATOM 1465 C CA . GLY B 1 21 ? 2.02 13.641 3.123 1 91.25 21 GLY B CA 1
ATOM 1466 C C . GLY B 1 21 ? 2.012 15.148 2.951 1 91.25 21 GLY B C 1
ATOM 1467 O O . GLY B 1 21 ? 1.212 15.844 3.578 1 91.25 21 GLY B O 1
ATOM 1468 N N . MET B 1 22 ? 2.867 15.602 2.111 1 88.81 22 MET B N 1
ATOM 1469 C CA . MET B 1 22 ? 2.957 17.031 1.848 1 88.81 22 MET B CA 1
ATOM 1470 C C . MET B 1 22 ? 2.131 17.406 0.623 1 88.81 22 MET B C 1
ATOM 1472 O O . MET B 1 22 ? 2.266 18.516 0.098 1 88.81 22 MET B O 1
ATOM 1476 N N . LYS B 1 23 ? 1.379 16.438 0.104 1 90.81 23 LYS B N 1
ATOM 1477 C CA . LYS B 1 23 ? 0.47 16.609 -1.025 1 90.81 23 LYS B CA 1
ATOM 1478 C C . LYS B 1 23 ? 1.241 16.859 -2.316 1 90.81 23 LYS B C 1
ATOM 1480 O O . LYS B 1 23 ? 0.823 17.672 -3.146 1 90.81 23 LYS B O 1
ATOM 1485 N N . ASP B 1 24 ? 2.4 16.328 -2.359 1 93.25 24 ASP B N 1
ATOM 1486 C CA . ASP B 1 24 ? 3.184 16.312 -3.59 1 93.25 24 ASP B CA 1
ATOM 1487 C C . ASP B 1 24 ? 3.219 14.922 -4.199 1 93.25 24 ASP B C 1
ATOM 1489 O O . ASP B 1 24 ? 3.988 14.062 -3.756 1 93.25 24 ASP B O 1
ATOM 1493 N N . SER B 1 25 ? 2.5 14.695 -5.258 1 96.31 25 SER B N 1
ATOM 1494 C CA . SER B 1 25 ? 2.492 13.391 -5.91 1 96.31 25 SER B CA 1
ATOM 1495 C C . SER B 1 25 ? 3.287 13.422 -7.211 1 96.31 25 SER B C 1
ATOM 1497 O O . SER B 1 25 ? 3.615 12.375 -7.77 1 96.31 25 SER B O 1
ATOM 1499 N N . TRP B 1 26 ? 3.684 14.562 -7.684 1 96.19 26 TRP B N 1
ATOM 1500 C CA . TRP B 1 26 ? 4.43 14.703 -8.93 1 96.19 26 TRP B CA 1
ATOM 1501 C C . TRP B 1 26 ? 5.898 14.336 -8.727 1 96.19 26 TRP B C 1
ATOM 1503 O O . TRP B 1 26 ? 6.543 13.797 -9.633 1 96.19 26 TRP B O 1
ATOM 1513 N N . GLY B 1 27 ? 6.449 14.719 -7.582 1 96 27 GLY B N 1
ATOM 1514 C CA . GLY B 1 27 ? 7.82 14.344 -7.273 1 96 27 GLY B CA 1
ATOM 1515 C C . GLY B 1 27 ? 8.078 12.859 -7.434 1 96 27 GLY B C 1
ATOM 1516 O O . GLY B 1 27 ? 8.906 12.453 -8.25 1 96 27 GLY B O 1
ATOM 1517 N N . PRO B 1 28 ? 7.289 12.109 -6.734 1 96.94 28 PRO B N 1
ATOM 1518 C CA . PRO B 1 28 ? 7.445 10.656 -6.84 1 96.94 28 PRO B CA 1
ATOM 1519 C C . PRO B 1 28 ? 7.219 10.141 -8.258 1 96.94 28 PRO B C 1
ATOM 1521 O O . PRO B 1 28 ? 7.922 9.234 -8.703 1 96.94 28 PRO B O 1
ATOM 1524 N N . LEU B 1 29 ? 6.262 10.68 -8.906 1 97.69 29 LEU B N 1
ATOM 1525 C CA . LEU B 1 29 ? 5.992 10.227 -10.266 1 97.69 29 LEU B CA 1
ATOM 1526 C C . LEU B 1 29 ? 7.188 10.5 -11.18 1 97.69 29 LEU B C 1
ATOM 1528 O O . LEU B 1 29 ? 7.578 9.633 -11.961 1 97.69 29 LEU B O 1
ATOM 1532 N N . LYS B 1 30 ? 7.742 11.656 -11.094 1 97.69 30 LYS B N 1
ATOM 1533 C CA . LYS B 1 30 ? 8.93 11.984 -11.883 1 97.69 30 LYS B CA 1
ATOM 1534 C C . LYS B 1 30 ? 10.078 11.031 -11.578 1 97.69 30 LYS B C 1
ATOM 1536 O O . LYS B 1 30 ? 10.781 10.586 -12.484 1 97.69 30 LYS B O 1
ATOM 1541 N N . ALA B 1 31 ? 10.297 10.789 -10.32 1 97.81 31 ALA B N 1
ATOM 1542 C CA . ALA B 1 31 ? 11.344 9.859 -9.922 1 97.81 31 ALA B CA 1
ATOM 1543 C C . ALA B 1 31 ? 11.117 8.477 -10.523 1 97.81 31 ALA B C 1
ATOM 1545 O O . ALA B 1 31 ? 12.055 7.824 -10.984 1 97.81 31 ALA B O 1
ATOM 1546 N N . LEU B 1 32 ? 9.906 8.039 -10.531 1 97.12 32 LEU B N 1
ATOM 1547 C CA . LEU B 1 32 ? 9.555 6.738 -11.086 1 97.12 32 LEU B CA 1
ATOM 1548 C C . LEU B 1 32 ? 9.852 6.684 -12.578 1 97.12 32 LEU B C 1
ATOM 1550 O O . LEU B 1 32 ? 10.398 5.691 -13.07 1 97.12 32 LEU B O 1
ATOM 1554 N N . VAL B 1 33 ? 9.445 7.684 -13.281 1 97.75 33 VAL B N 1
ATOM 1555 C CA . VAL B 1 33 ? 9.648 7.734 -14.727 1 97.75 33 VAL B CA 1
ATOM 1556 C C . VAL B 1 33 ? 11.141 7.652 -15.039 1 97.75 33 VAL B C 1
ATOM 1558 O O . VAL B 1 33 ? 11.562 6.848 -15.875 1 97.75 33 VAL B O 1
ATOM 1561 N N . VAL B 1 34 ? 11.914 8.469 -14.383 1 98.31 34 VAL B N 1
ATOM 1562 C CA . VAL B 1 34 ? 13.359 8.5 -14.617 1 98.31 34 VAL B CA 1
ATOM 1563 C C . VAL B 1 34 ? 13.969 7.152 -14.234 1 98.31 34 VAL B C 1
ATOM 1565 O O . VAL B 1 34 ? 14.773 6.594 -14.992 1 98.31 34 VAL B O 1
ATOM 1568 N N . ALA B 1 35 ? 13.648 6.66 -13.078 1 97.69 35 ALA B N 1
ATOM 1569 C CA . ALA B 1 35 ? 14.18 5.383 -12.617 1 97.69 35 ALA B CA 1
ATOM 1570 C C . ALA B 1 35 ? 13.828 4.258 -13.578 1 97.69 35 ALA B C 1
ATOM 1572 O O . ALA B 1 35 ? 14.656 3.379 -13.852 1 97.69 35 ALA B O 1
ATOM 1573 N N . SER B 1 36 ? 12.617 4.289 -14.102 1 97 36 SER B N 1
ATOM 1574 C CA . SER B 1 36 ? 12.188 3.266 -15.047 1 97 36 SER B CA 1
ATOM 1575 C C . SER B 1 36 ? 13 3.338 -16.344 1 97 36 SER B C 1
ATOM 1577 O O . SER B 1 36 ? 13.375 2.307 -16.891 1 97 36 SER B O 1
ATOM 1579 N N . ALA B 1 37 ? 13.164 4.469 -16.812 1 97.81 37 ALA B N 1
ATOM 1580 C CA . ALA B 1 37 ? 13.992 4.656 -18.016 1 97.81 37 ALA B CA 1
ATOM 1581 C C . ALA B 1 37 ? 15.406 4.148 -17.781 1 97.81 37 ALA B C 1
ATOM 1583 O O . ALA B 1 37 ? 15.969 3.459 -18.641 1 97.81 37 ALA B O 1
ATOM 1584 N N . VAL B 1 38 ? 16 4.496 -16.656 1 98.12 38 VAL B N 1
ATOM 1585 C CA . VAL B 1 38 ? 17.344 4.059 -16.328 1 98.12 38 VAL B CA 1
ATOM 1586 C C . VAL B 1 38 ? 17.406 2.531 -16.25 1 98.12 38 VAL B C 1
ATOM 1588 O O . VAL B 1 38 ? 18.344 1.913 -16.766 1 98.12 38 VAL B O 1
ATOM 1591 N N . ASN B 1 39 ? 16.469 1.975 -15.633 1 96.69 39 ASN B N 1
ATOM 1592 C CA . ASN B 1 39 ? 16.406 0.521 -15.539 1 96.69 39 ASN B CA 1
ATOM 1593 C C . ASN B 1 39 ? 16.281 -0.124 -16.922 1 96.69 39 ASN B C 1
ATOM 1595 O O . ASN B 1 39 ? 17.031 -1.056 -17.234 1 96.69 39 ASN B O 1
ATOM 1599 N N . GLY B 1 40 ? 15.344 0.351 -17.672 1 96.31 40 GLY B N 1
ATOM 1600 C CA . GLY B 1 40 ? 15.156 -0.18 -19 1 96.31 40 GLY B CA 1
ATOM 1601 C C . GLY B 1 40 ? 16.406 -0.071 -19.875 1 96.31 40 GLY B C 1
ATOM 1602 O O . GLY B 1 40 ? 16.828 -1.053 -20.484 1 96.31 40 GLY B O 1
ATOM 1603 N N . ILE B 1 41 ? 16.922 1.098 -19.969 1 97.94 41 ILE B N 1
ATOM 1604 C CA . ILE B 1 41 ? 18.141 1.338 -20.75 1 97.94 41 ILE B CA 1
ATOM 1605 C C . ILE B 1 41 ? 19.281 0.497 -20.203 1 97.94 41 ILE B C 1
ATOM 1607 O O . ILE B 1 41 ? 20.031 -0.112 -20.969 1 97.94 41 ILE B O 1
ATOM 1611 N N . GLY B 1 42 ? 19.453 0.476 -18.859 1 97.5 42 GLY B N 1
ATOM 1612 C CA . GLY B 1 42 ? 20.484 -0.335 -18.25 1 97.5 42 GLY B CA 1
ATOM 1613 C C . GLY B 1 42 ? 20.375 -1.81 -18.578 1 97.5 42 GLY B C 1
ATOM 1614 O O . GLY B 1 42 ? 21.391 -2.475 -18.828 1 97.5 42 GLY B O 1
ATOM 1615 N N . ASP B 1 43 ? 19.172 -2.246 -18.547 1 96.31 43 ASP B N 1
ATOM 1616 C CA . ASP B 1 43 ? 18.953 -3.646 -18.891 1 96.31 43 ASP B CA 1
ATOM 1617 C C . ASP B 1 43 ? 19.422 -3.938 -20.328 1 96.31 43 ASP B C 1
ATOM 1619 O O . ASP B 1 43 ? 20.094 -4.938 -20.578 1 96.31 43 ASP B O 1
ATOM 1623 N N . ILE B 1 44 ? 19.016 -3.152 -21.281 1 96.12 44 ILE B N 1
ATOM 1624 C CA . ILE B 1 44 ? 19.375 -3.35 -22.672 1 96.12 44 ILE B CA 1
ATOM 1625 C C . ILE B 1 44 ? 20.891 -3.303 -22.844 1 96.12 44 ILE B C 1
ATOM 1627 O O . ILE B 1 44 ? 21.484 -4.188 -23.469 1 96.12 44 ILE B O 1
ATOM 1631 N N . VAL B 1 45 ? 21.484 -2.373 -22.25 1 97.31 45 VAL B N 1
ATOM 1632 C CA . VAL B 1 45 ? 22.922 -2.158 -22.422 1 97.31 45 VAL B CA 1
ATOM 1633 C C . VAL B 1 45 ? 23.703 -3.268 -21.719 1 97.31 45 VAL B C 1
ATOM 1635 O O . VAL B 1 45 ? 24.578 -3.9 -22.312 1 97.31 45 VAL B O 1
ATOM 1638 N N . LEU B 1 46 ? 23.391 -3.586 -20.469 1 96.81 46 LEU B N 1
ATOM 1639 C CA . LEU B 1 46 ? 24.188 -4.512 -19.656 1 96.81 46 LEU B CA 1
ATOM 1640 C C . LEU B 1 46 ? 23.859 -5.957 -20.031 1 96.81 46 LEU B C 1
ATOM 1642 O O . LEU B 1 46 ? 24.75 -6.82 -19.984 1 96.81 46 LEU B O 1
ATOM 1646 N N . CYS B 1 47 ? 22.641 -6.188 -20.328 1 94.25 47 CYS B N 1
ATOM 1647 C CA . CYS B 1 47 ? 22.25 -7.566 -20.609 1 94.25 47 CYS B CA 1
ATOM 1648 C C . CYS B 1 47 ? 22.5 -7.91 -22.078 1 94.25 47 CYS B C 1
ATOM 1650 O O . CYS B 1 47 ? 23.078 -8.953 -22.375 1 94.25 47 CYS B O 1
ATOM 1652 N N . ARG B 1 48 ? 22.047 -7.148 -23.016 1 92.06 48 ARG B N 1
ATOM 1653 C CA . ARG B 1 48 ? 22.078 -7.469 -24.438 1 92.06 48 ARG B CA 1
ATOM 1654 C C . ARG B 1 48 ? 23.422 -7.113 -25.062 1 92.06 48 ARG B C 1
ATOM 1656 O O . ARG B 1 48 ? 24.016 -7.926 -25.766 1 92.06 48 ARG B O 1
ATOM 1663 N N . PHE B 1 49 ? 23.922 -5.973 -24.812 1 95 49 PHE B N 1
ATOM 1664 C CA . PHE B 1 49 ? 25.125 -5.508 -25.5 1 95 49 PHE B CA 1
ATOM 1665 C C . PHE B 1 49 ? 26.375 -5.992 -24.781 1 95 49 PHE B C 1
ATOM 1667 O O . PHE B 1 49 ? 27.344 -6.41 -25.422 1 95 49 PHE B O 1
ATOM 1674 N N . LEU B 1 50 ? 26.438 -5.977 -23.484 1 95.62 50 LEU B N 1
ATOM 1675 C CA . LEU B 1 50 ? 27.641 -6.328 -22.734 1 95.62 50 LEU B CA 1
ATOM 1676 C C . LEU B 1 50 ? 27.594 -7.777 -22.266 1 95.62 50 LEU B C 1
ATOM 1678 O O . LEU B 1 50 ? 28.594 -8.32 -21.797 1 95.62 50 LEU B O 1
ATOM 1682 N N . GLY B 1 51 ? 26.422 -8.367 -22.25 1 94.25 51 GLY B N 1
ATOM 1683 C CA . GLY B 1 51 ? 26.25 -9.789 -21.984 1 94.25 51 GLY B CA 1
ATOM 1684 C C . GLY B 1 51 ? 26.391 -10.148 -20.516 1 94.25 51 GLY B C 1
ATOM 1685 O O . GLY B 1 51 ? 26.828 -11.25 -20.188 1 94.25 51 GLY B O 1
ATOM 1686 N N . TYR B 1 52 ? 26.094 -9.328 -19.625 1 94.19 52 TYR B N 1
ATOM 1687 C CA . TYR B 1 52 ? 26.25 -9.586 -18.188 1 94.19 52 TYR B CA 1
ATOM 1688 C C . TYR B 1 52 ? 25.078 -10.43 -17.672 1 94.19 52 TYR B C 1
ATOM 1690 O O . TYR B 1 52 ? 25.109 -10.875 -16.516 1 94.19 52 TYR B O 1
ATOM 1698 N N . GLY B 1 53 ? 24.078 -10.602 -18.562 1 91.44 53 GLY B N 1
ATOM 1699 C CA . GLY B 1 53 ? 22.984 -11.484 -18.219 1 91.44 53 GLY B CA 1
ATOM 1700 C C . GLY B 1 53 ? 22.219 -11.039 -16.984 1 91.44 53 GLY B C 1
ATOM 1701 O O . GLY B 1 53 ? 21.781 -9.883 -16.906 1 91.44 53 GLY B O 1
ATOM 1702 N N . ILE B 1 54 ? 22.047 -11.938 -15.953 1 88.5 54 ILE B N 1
ATOM 1703 C CA . ILE B 1 54 ? 21.266 -11.711 -14.742 1 88.5 54 ILE B CA 1
ATOM 1704 C C . ILE B 1 54 ? 21.953 -10.672 -13.867 1 88.5 54 ILE B C 1
ATOM 1706 O O . ILE B 1 54 ? 21.281 -9.836 -13.242 1 88.5 54 ILE B O 1
ATOM 1710 N N . ALA B 1 55 ? 23.234 -10.766 -13.867 1 93.19 55 ALA B N 1
ATOM 1711 C CA . ALA B 1 55 ? 23.984 -9.781 -13.094 1 93.19 55 ALA B CA 1
ATOM 1712 C C . ALA B 1 55 ? 23.766 -8.367 -13.641 1 93.19 55 ALA B C 1
ATOM 1714 O O . ALA B 1 55 ? 23.656 -7.41 -12.875 1 93.19 55 ALA B O 1
ATOM 1715 N N . GLY B 1 56 ? 23.766 -8.258 -14.977 1 94.19 56 GLY B N 1
ATOM 1716 C CA . GLY B 1 56 ? 23.5 -6.973 -15.594 1 94.19 56 GLY B CA 1
ATOM 1717 C C . GLY B 1 56 ? 22.141 -6.406 -15.234 1 94.19 56 GLY B C 1
ATOM 1718 O O . GLY B 1 56 ? 22.016 -5.215 -14.938 1 94.19 56 GLY B O 1
ATOM 1719 N N . ALA B 1 57 ? 21.141 -7.258 -15.25 1 93.5 57 ALA B N 1
ATOM 1720 C CA . ALA B 1 57 ? 19.797 -6.848 -14.875 1 93.5 57 ALA B CA 1
ATOM 1721 C C . ALA B 1 57 ? 19.75 -6.375 -13.422 1 93.5 57 ALA B C 1
ATOM 1723 O O . ALA B 1 57 ? 19.078 -5.387 -13.109 1 93.5 57 ALA B O 1
ATOM 1724 N N . ALA B 1 58 ? 20.406 -6.996 -12.531 1 93.31 58 ALA B N 1
ATOM 1725 C CA . ALA B 1 58 ? 20.453 -6.645 -11.109 1 93.31 58 ALA B CA 1
ATOM 1726 C C . ALA B 1 58 ? 21.109 -5.281 -10.906 1 93.31 58 ALA B C 1
ATOM 1728 O O . ALA B 1 58 ? 20.625 -4.469 -10.109 1 93.31 58 ALA B O 1
ATOM 1729 N N . TRP B 1 59 ? 22.156 -5.066 -11.609 1 95.38 59 TRP B N 1
ATOM 1730 C CA . TRP B 1 59 ? 22.844 -3.785 -11.5 1 95.38 59 TRP B CA 1
ATOM 1731 C C . TRP B 1 59 ? 21.969 -2.648 -12.023 1 95.38 59 TRP B C 1
ATOM 1733 O O . TRP B 1 59 ? 21.938 -1.567 -11.43 1 95.38 59 TRP B O 1
ATOM 1743 N N . ALA B 1 60 ? 21.375 -2.863 -13.156 1 96.5 60 ALA B N 1
ATOM 1744 C CA . ALA B 1 60 ? 20.469 -1.859 -13.719 1 96.5 60 ALA B CA 1
ATOM 1745 C C . ALA B 1 60 ? 19.359 -1.521 -12.742 1 96.5 60 ALA B C 1
ATOM 1747 O O . ALA B 1 60 ? 19.031 -0.348 -12.531 1 96.5 60 ALA B O 1
ATOM 1748 N N . THR B 1 61 ? 18.828 -2.479 -12.141 1 94.25 61 THR B N 1
ATOM 1749 C CA . THR B 1 61 ? 17.75 -2.297 -11.164 1 94.25 61 THR B CA 1
ATOM 1750 C C . THR B 1 61 ? 18.25 -1.521 -9.953 1 94.25 61 THR B C 1
ATOM 1752 O O . THR B 1 61 ? 17.609 -0.573 -9.5 1 94.25 61 THR B O 1
ATOM 1755 N N . MET B 1 62 ? 19.344 -1.922 -9.414 1 95.94 62 MET B N 1
ATOM 1756 C CA . MET B 1 62 ? 19.906 -1.241 -8.25 1 95.94 62 MET B CA 1
ATOM 1757 C C . MET B 1 62 ? 20.156 0.233 -8.555 1 95.94 62 MET B C 1
ATOM 1759 O O . MET B 1 62 ? 19.812 1.103 -7.754 1 95.94 62 MET B O 1
ATOM 1763 N N . ALA B 1 63 ? 20.781 0.488 -9.68 1 97.19 63 ALA B N 1
ATOM 1764 C CA . ALA B 1 63 ? 21.062 1.867 -10.07 1 97.19 63 ALA B CA 1
ATOM 1765 C C . ALA B 1 63 ? 19.766 2.688 -10.141 1 97.19 63 ALA B C 1
ATOM 1767 O O . ALA B 1 63 ? 19.734 3.832 -9.68 1 97.19 63 ALA B O 1
ATOM 1768 N N . SER B 1 64 ? 18.766 2.121 -10.758 1 97.5 64 SER B N 1
ATOM 1769 C CA . SER B 1 64 ? 17.484 2.811 -10.883 1 97.5 64 SER B CA 1
ATOM 1770 C C . SER B 1 64 ? 16.875 3.107 -9.508 1 97.5 64 SER B C 1
ATOM 1772 O O . SER B 1 64 ? 16.281 4.168 -9.305 1 97.5 64 SER B O 1
ATOM 1774 N N . GLN B 1 65 ? 17.016 2.254 -8.594 1 95.62 65 GLN B N 1
ATOM 1775 C CA . GLN B 1 65 ? 16.469 2.439 -7.25 1 95.62 65 GLN B CA 1
ATOM 1776 C C . GLN B 1 65 ? 17.219 3.541 -6.504 1 95.62 65 GLN B C 1
ATOM 1778 O O . GLN B 1 65 ? 16.609 4.344 -5.797 1 95.62 65 GLN B O 1
ATOM 1783 N N . VAL B 1 66 ? 18.484 3.502 -6.625 1 97.25 66 VAL B N 1
ATOM 1784 C CA . VAL B 1 66 ? 19.312 4.527 -5.996 1 97.25 66 VAL B CA 1
ATOM 1785 C C . VAL B 1 66 ? 18.969 5.898 -6.566 1 97.25 66 VAL B C 1
ATOM 1787 O O . VAL B 1 66 ? 18.812 6.871 -5.824 1 97.25 66 VAL B O 1
ATOM 1790 N N . ILE B 1 67 ? 18.828 5.965 -7.797 1 97.94 67 ILE B N 1
ATOM 1791 C CA . ILE B 1 67 ? 18.5 7.223 -8.461 1 97.94 67 ILE B CA 1
ATOM 1792 C C . ILE B 1 67 ? 17.109 7.695 -8.008 1 97.94 67 ILE B C 1
ATOM 1794 O O . ILE B 1 67 ? 16.922 8.883 -7.73 1 97.94 67 ILE B O 1
ATOM 1798 N N . ALA B 1 68 ? 16.172 6.809 -7.969 1 97.31 68 ALA B N 1
ATOM 1799 C CA . ALA B 1 68 ? 14.836 7.16 -7.508 1 97.31 68 ALA B CA 1
ATOM 1800 C C . ALA B 1 68 ? 14.875 7.734 -6.094 1 97.31 68 ALA B C 1
ATOM 1802 O O . ALA B 1 68 ? 14.281 8.781 -5.828 1 97.31 68 ALA B O 1
ATOM 1803 N N . ALA B 1 69 ? 15.57 7.043 -5.23 1 96.44 69 ALA B N 1
ATOM 1804 C CA . ALA B 1 69 ? 15.695 7.508 -3.85 1 96.44 69 ALA B CA 1
ATOM 1805 C C . ALA B 1 69 ? 16.328 8.891 -3.791 1 96.44 69 ALA B C 1
ATOM 1807 O O . ALA B 1 69 ? 15.859 9.773 -3.068 1 96.44 69 ALA B O 1
ATOM 1808 N N . TYR B 1 70 ? 17.375 9.055 -4.555 1 96.5 70 TYR B N 1
ATOM 1809 C CA . TYR B 1 70 ? 18.094 10.32 -4.598 1 96.5 70 TYR B CA 1
ATOM 1810 C C . TYR B 1 70 ? 17.188 11.445 -5.09 1 96.5 70 TYR B C 1
ATOM 1812 O O . TYR B 1 70 ? 17.156 12.531 -4.504 1 96.5 70 TYR B O 1
ATOM 1820 N N . MET B 1 71 ? 16.453 11.25 -6.105 1 96.88 71 MET B N 1
ATOM 1821 C CA . MET B 1 71 ? 15.555 12.25 -6.668 1 96.88 71 MET B CA 1
ATOM 1822 C C . MET B 1 71 ? 14.461 12.625 -5.672 1 96.88 71 MET B C 1
ATOM 1824 O O . MET B 1 71 ? 14.102 13.797 -5.555 1 96.88 71 MET B O 1
ATOM 1828 N N . MET B 1 72 ? 13.992 11.703 -4.973 1 94.81 72 MET B N 1
ATOM 1829 C CA . MET B 1 72 ? 12.953 11.969 -3.986 1 94.81 72 MET B CA 1
ATOM 1830 C C . MET B 1 72 ? 13.484 12.828 -2.846 1 94.81 72 MET B C 1
ATOM 1832 O O . MET B 1 72 ? 12.789 13.734 -2.375 1 94.81 72 MET B O 1
ATOM 1836 N N . ILE B 1 73 ? 14.648 12.516 -2.443 1 93.38 73 ILE B N 1
ATOM 1837 C CA . ILE B 1 73 ? 15.273 13.281 -1.366 1 93.38 73 ILE B CA 1
ATOM 1838 C C . ILE B 1 73 ? 15.492 14.727 -1.818 1 93.38 73 ILE B C 1
ATOM 1840 O O . ILE B 1 73 ? 15.211 15.664 -1.074 1 93.38 73 ILE B O 1
ATOM 1844 N N . ILE B 1 74 ? 16.016 14.891 -2.975 1 93.88 74 ILE B N 1
ATOM 1845 C CA . ILE B 1 74 ? 16.266 16.219 -3.512 1 93.88 74 ILE B CA 1
ATOM 1846 C C . ILE B 1 74 ? 14.953 16.984 -3.623 1 93.88 74 ILE B C 1
ATOM 1848 O O . ILE B 1 74 ? 14.898 18.172 -3.299 1 93.88 74 ILE B O 1
ATOM 1852 N N . ASN B 1 75 ? 13.938 16.344 -4.117 1 93.19 75 ASN B N 1
ATOM 1853 C CA . ASN B 1 75 ? 12.633 16.984 -4.23 1 93.19 75 ASN B CA 1
ATOM 1854 C C . ASN B 1 75 ? 12.125 17.469 -2.875 1 93.19 75 ASN B C 1
ATOM 1856 O O . ASN B 1 75 ? 11.586 18.578 -2.773 1 93.19 75 ASN B O 1
ATOM 1860 N N . LEU B 1 76 ? 12.289 16.703 -1.894 1 89 76 LEU B N 1
ATOM 1861 C CA . LEU B 1 76 ? 11.875 17.078 -0.546 1 89 76 LEU B CA 1
ATOM 1862 C C . LEU B 1 76 ? 12.68 18.281 -0.044 1 89 76 LEU B C 1
ATOM 1864 O O . LEU B 1 76 ? 12.133 19.172 0.595 1 89 76 LEU B O 1
ATOM 1868 N N . ASN B 1 77 ? 13.906 18.25 -0.355 1 88.06 77 ASN B N 1
ATOM 1869 C CA . ASN B 1 77 ? 14.766 19.359 0.042 1 88.06 77 ASN B CA 1
ATOM 1870 C C . ASN B 1 77 ? 14.359 20.672 -0.637 1 88.06 77 ASN B C 1
ATOM 1872 O O . ASN B 1 77 ? 14.414 21.734 -0.027 1 88.06 77 ASN B O 1
ATOM 1876 N N . GLN B 1 78 ? 14.039 20.578 -1.797 1 88.75 78 GLN B N 1
ATOM 1877 C CA . GLN B 1 78 ? 13.633 21.75 -2.559 1 88.75 78 GLN B CA 1
ATOM 1878 C C . GLN B 1 78 ? 12.32 22.328 -2.021 1 88.75 78 GLN B C 1
ATOM 1880 O O . GLN B 1 78 ? 12.039 23.516 -2.201 1 88.75 78 GLN B O 1
ATOM 1885 N N . LYS B 1 79 ? 11.555 21.562 -1.348 1 81.69 79 LYS B N 1
ATOM 1886 C CA . LYS B 1 79 ? 10.297 22.016 -0.774 1 81.69 79 LYS B CA 1
ATOM 1887 C C . LYS B 1 79 ? 10.492 22.531 0.65 1 81.69 79 LYS B C 1
ATOM 1889 O O . LYS B 1 79 ? 9.516 22.828 1.348 1 81.69 79 LYS B O 1
ATOM 1894 N N . GLY B 1 80 ? 11.758 22.562 1.018 1 75 80 GLY B N 1
ATOM 1895 C CA . GLY B 1 80 ? 12.078 23.219 2.277 1 75 80 GLY B CA 1
ATOM 1896 C C . GLY B 1 80 ? 12.367 22.234 3.4 1 75 80 GLY B C 1
ATOM 1897 O O . GLY B 1 80 ? 12.531 22.641 4.555 1 75 80 GLY B O 1
ATOM 1898 N N . TYR B 1 81 ? 12.398 21.062 3.012 1 74.19 81 TYR B N 1
ATOM 1899 C CA . TYR B 1 81 ? 12.648 20.062 4.047 1 74.19 81 TYR B CA 1
ATOM 1900 C C . TYR B 1 81 ? 14.102 19.609 4.027 1 74.19 81 TYR B C 1
ATOM 1902 O O . TYR B 1 81 ? 14.742 19.594 2.971 1 74.19 81 TYR B O 1
ATOM 1910 N N . ASN B 1 82 ? 14.688 19.719 5.113 1 69.56 82 ASN B N 1
ATOM 1911 C CA . ASN B 1 82 ? 16.047 19.188 5.141 1 69.56 82 ASN B CA 1
ATOM 1912 C C . ASN B 1 82 ? 16.062 17.672 5.23 1 69.56 82 ASN B C 1
ATOM 1914 O O . ASN B 1 82 ? 16.281 17.109 6.305 1 69.56 82 ASN B O 1
ATOM 1918 N N . ALA B 1 83 ? 15.875 17.047 4.195 1 67 83 ALA B N 1
ATOM 1919 C CA . ALA B 1 83 ? 15.758 15.594 4.129 1 67 83 ALA B CA 1
ATOM 1920 C C . ALA B 1 83 ? 17.109 14.914 4.371 1 67 83 ALA B C 1
ATOM 1922 O O . ALA B 1 83 ? 17.156 13.727 4.676 1 67 83 ALA B O 1
ATOM 1923 N N . PHE B 1 84 ? 18.031 15.688 4.281 1 66 84 PHE B N 1
ATOM 1924 C CA . PHE B 1 84 ? 19.375 15.18 4.516 1 66 84 PHE B CA 1
ATOM 1925 C C . PHE B 1 84 ? 19.75 15.281 5.992 1 66 84 PHE B C 1
ATOM 1927 O O . PHE B 1 84 ? 20.75 14.711 6.426 1 66 84 PHE B O 1
ATOM 1934 N N . ALA B 1 85 ? 18.828 15.992 6.598 1 60.28 85 ALA B N 1
ATOM 1935 C CA . ALA B 1 85 ? 19.172 16.203 8 1 60.28 85 ALA B CA 1
ATOM 1936 C C . ALA B 1 85 ? 18.969 14.938 8.82 1 60.28 85 ALA B C 1
ATOM 1938 O O . ALA B 1 85 ? 17.859 14.414 8.906 1 60.28 85 ALA B O 1
ATOM 1939 N N . ILE B 1 86 ? 19.984 14.312 9.031 1 60.88 86 ILE B N 1
ATOM 1940 C CA . ILE B 1 86 ? 19.969 13.18 9.953 1 60.88 86 ILE B CA 1
ATOM 1941 C C . ILE B 1 86 ? 19.938 13.688 11.391 1 60.88 86 ILE B C 1
ATOM 1943 O O . ILE B 1 86 ? 20.922 14.242 11.883 1 60.88 86 ILE B O 1
ATOM 1947 N N . SER B 1 87 ? 18.766 14.094 11.758 1 63.94 87 SER B N 1
ATOM 1948 C CA . SER B 1 87 ? 18.719 14.414 13.18 1 63.94 87 SER B CA 1
ATOM 1949 C C . SER B 1 87 ? 18.297 13.203 14 1 63.94 87 SER B C 1
ATOM 1951 O O . SER B 1 87 ? 17.5 12.383 13.547 1 63.94 87 SER B O 1
ATOM 1953 N N . ILE B 1 88 ? 19.172 12.867 14.953 1 69.69 88 ILE B N 1
ATOM 1954 C CA . ILE B 1 88 ? 18.797 11.82 15.898 1 69.69 88 ILE B CA 1
ATOM 1955 C C . ILE B 1 88 ? 17.484 12.195 16.594 1 69.69 88 ILE B C 1
ATOM 1957 O O . ILE B 1 88 ? 17.406 13.203 17.297 1 69.69 88 ILE B O 1
ATOM 1961 N N . PRO B 1 89 ? 16.469 11.477 16.203 1 74.94 89 PRO B N 1
ATOM 1962 C CA . PRO B 1 89 ? 15.188 11.789 16.828 1 74.94 89 PRO B CA 1
ATOM 1963 C C . PRO B 1 89 ? 15.227 11.656 18.359 1 74.94 89 PRO B C 1
ATOM 1965 O O . PRO B 1 89 ? 15.969 10.82 18.875 1 74.94 89 PRO B O 1
ATOM 1968 N N . LEU B 1 90 ? 14.57 12.508 19.016 1 85.69 90 LEU B N 1
ATOM 1969 C CA . LEU B 1 90 ? 14.375 12.391 20.453 1 85.69 90 LEU B CA 1
ATOM 1970 C C . LEU B 1 90 ? 13.656 11.094 20.812 1 85.69 90 LEU B C 1
ATOM 1972 O O . LEU B 1 90 ? 12.859 10.586 20.016 1 85.69 90 LEU B O 1
ATOM 1976 N N . PRO B 1 91 ? 14.031 10.547 21.891 1 88.94 91 PRO B N 1
ATOM 1977 C CA . PRO B 1 91 ? 13.352 9.32 22.312 1 88.94 91 PRO B CA 1
ATOM 1978 C C . PRO B 1 91 ? 11.828 9.453 22.281 1 88.94 91 PRO B C 1
ATOM 1980 O O . PRO B 1 91 ? 11.133 8.484 21.953 1 88.94 91 PRO B O 1
ATOM 1983 N N . SER B 1 92 ? 11.336 10.578 22.625 1 88.38 92 SER B N 1
ATOM 1984 C CA . SER B 1 92 ? 9.898 10.805 22.609 1 88.38 92 SER B CA 1
ATOM 1985 C C . SER B 1 92 ? 9.344 10.727 21.203 1 88.38 92 SER B C 1
ATOM 1987 O O . SER B 1 92 ? 8.242 10.203 20.984 1 88.38 92 SER B O 1
ATOM 1989 N N . GLU B 1 93 ? 10.133 11.266 20.297 1 84.25 93 GLU B N 1
ATOM 1990 C CA . GLU B 1 93 ? 9.727 11.219 18.906 1 84.25 93 GLU B CA 1
ATOM 1991 C C . GLU B 1 93 ? 9.766 9.789 18.359 1 84.25 93 GLU B C 1
ATOM 1993 O O . GLU B 1 93 ? 8.883 9.375 17.609 1 84.25 93 GLU B O 1
ATOM 1998 N N . LEU B 1 94 ? 10.742 9.133 18.781 1 88.25 94 LEU B N 1
ATOM 1999 C CA . LEU B 1 94 ? 10.883 7.734 18.391 1 88.25 94 LEU B CA 1
ATOM 2000 C C . LEU B 1 94 ? 9.727 6.898 18.922 1 88.25 94 LEU B C 1
ATOM 2002 O O . LEU B 1 94 ? 9.227 6.016 18.219 1 88.25 94 LEU B O 1
ATOM 2006 N N . LEU B 1 95 ? 9.398 7.16 20.125 1 91.12 95 LEU B N 1
ATOM 2007 C CA . LEU B 1 95 ? 8.289 6.441 20.719 1 91.12 95 LEU B CA 1
ATOM 2008 C C . LEU B 1 95 ? 6.992 6.707 19.969 1 91.12 95 LEU B C 1
ATOM 2010 O O . LEU B 1 95 ? 6.184 5.797 19.766 1 91.12 95 LEU B O 1
ATOM 2014 N N . ALA B 1 96 ? 6.816 7.926 19.547 1 89.56 96 ALA B N 1
ATOM 2015 C CA . ALA B 1 96 ? 5.625 8.289 18.781 1 89.56 96 ALA B CA 1
ATOM 2016 C C . ALA B 1 96 ? 5.582 7.551 17.438 1 89.56 96 ALA B C 1
ATOM 2018 O O . ALA B 1 96 ? 4.523 7.074 17.031 1 89.56 96 ALA B O 1
ATOM 2019 N N . ILE B 1 97 ? 6.703 7.492 16.828 1 90.38 97 ILE B N 1
ATOM 2020 C CA . ILE B 1 97 ? 6.809 6.781 15.555 1 90.38 97 ILE B CA 1
ATOM 2021 C C . ILE B 1 97 ? 6.504 5.301 15.766 1 90.38 97 ILE B C 1
ATOM 2023 O O . ILE B 1 97 ? 5.73 4.707 15.008 1 90.38 97 ILE B O 1
ATOM 2027 N N . PHE B 1 98 ? 7.027 4.77 16.781 1 93.94 98 PHE B N 1
ATOM 2028 C CA . PHE B 1 98 ? 6.84 3.355 17.078 1 93.94 98 PHE B CA 1
ATOM 2029 C C . PHE B 1 98 ? 5.383 3.059 17.406 1 93.94 98 PHE B C 1
ATOM 2031 O O . PHE B 1 98 ? 4.855 2.01 17.031 1 93.94 98 PHE B O 1
ATOM 2038 N N . GLU B 1 99 ? 4.773 3.902 18.125 1 94.62 99 GLU B N 1
ATOM 2039 C CA . GLU B 1 99 ? 3.383 3.721 18.531 1 94.62 99 GLU B CA 1
ATOM 2040 C C . GLU B 1 99 ? 2.453 3.695 17.312 1 94.62 99 GLU B C 1
ATOM 2042 O O . GLU B 1 99 ? 1.437 2.998 17.312 1 94.62 99 GLU B O 1
ATOM 2047 N N . LEU B 1 100 ? 2.809 4.418 16.359 1 94.25 100 LEU B N 1
ATOM 2048 C CA . LEU B 1 100 ? 1.997 4.441 15.156 1 94.25 100 LEU B CA 1
ATOM 2049 C C . LEU B 1 100 ? 2.367 3.287 14.227 1 94.25 100 LEU B C 1
ATOM 2051 O O . LEU B 1 100 ? 1.487 2.621 13.68 1 94.25 100 LEU B O 1
ATOM 2055 N N . ALA B 1 101 ? 3.627 2.986 14.125 1 95.81 101 ALA B N 1
ATOM 2056 C CA . ALA B 1 101 ? 4.137 2.008 13.164 1 95.81 101 ALA B CA 1
ATOM 2057 C C . ALA B 1 101 ? 3.822 0.584 13.617 1 95.81 101 ALA B C 1
ATOM 2059 O O . ALA B 1 101 ? 3.604 -0.303 12.789 1 95.81 101 ALA B O 1
ATOM 2060 N N . ALA B 1 102 ? 3.758 0.32 14.859 1 96.94 102 ALA B N 1
ATOM 2061 C CA . ALA B 1 102 ? 3.641 -1.035 15.391 1 96.94 102 ALA B CA 1
ATOM 2062 C C . ALA B 1 102 ? 2.295 -1.653 15.023 1 96.94 102 ALA B C 1
ATOM 2064 O O . ALA B 1 102 ? 2.24 -2.748 14.461 1 96.94 102 ALA B O 1
ATOM 2065 N N . PRO B 1 103 ? 1.186 -0.964 15.297 1 96.88 103 PRO B N 1
ATOM 2066 C CA . PRO B 1 103 ? -0.092 -1.545 14.875 1 96.88 103 PRO B CA 1
ATOM 2067 C C . PRO B 1 103 ? -0.183 -1.737 13.367 1 96.88 103 PRO B C 1
ATOM 2069 O O . PRO B 1 103 ? -0.766 -2.719 12.898 1 96.88 103 PRO B O 1
ATOM 2072 N N . VAL B 1 104 ? 0.382 -0.826 12.641 1 96.12 104 VAL B N 1
ATOM 2073 C CA . VAL B 1 104 ? 0.385 -0.951 11.188 1 96.12 104 VAL B CA 1
ATOM 2074 C C . VAL B 1 104 ? 1.176 -2.191 10.773 1 96.12 104 VAL B C 1
ATOM 2076 O O . VAL B 1 104 ? 0.767 -2.926 9.875 1 96.12 104 VAL B O 1
ATOM 2079 N N . PHE B 1 105 ? 2.287 -2.396 11.438 1 97.38 105 PHE B N 1
ATOM 2080 C CA . PHE B 1 105 ? 3.104 -3.582 11.203 1 97.38 105 PHE B CA 1
ATOM 2081 C C . PHE B 1 105 ? 2.297 -4.852 11.445 1 97.38 105 PHE B C 1
ATOM 2083 O O . PHE B 1 105 ? 2.352 -5.789 10.648 1 97.38 105 PHE B O 1
ATOM 2090 N N . VAL B 1 106 ? 1.584 -4.898 12.5 1 96.69 106 VAL B N 1
ATOM 2091 C CA . VAL B 1 106 ? 0.777 -6.062 12.844 1 96.69 106 VAL B CA 1
ATOM 2092 C C . VAL B 1 106 ? -0.291 -6.289 11.773 1 96.69 106 VAL B C 1
ATOM 2094 O O . VAL B 1 106 ? -0.534 -7.426 11.359 1 96.69 106 VAL B O 1
ATOM 2097 N N . MET B 1 107 ? -0.897 -5.223 11.32 1 95.81 107 MET B N 1
ATOM 2098 C CA . MET B 1 107 ? -1.912 -5.332 10.273 1 95.81 107 MET B CA 1
ATOM 2099 C C . MET B 1 107 ? -1.312 -5.891 8.992 1 95.81 107 MET B C 1
ATOM 2101 O O . MET B 1 107 ? -1.875 -6.801 8.383 1 95.81 107 MET B O 1
ATOM 2105 N N . MET B 1 108 ? -0.163 -5.383 8.664 1 94 108 MET B N 1
ATOM 2106 C CA . MET B 1 108 ? 0.49 -5.816 7.43 1 94 108 MET B CA 1
ATOM 2107 C C . MET B 1 108 ? 0.947 -7.266 7.539 1 94 108 MET B C 1
ATOM 2109 O O . MET B 1 108 ? 0.787 -8.047 6.598 1 94 108 MET B O 1
ATOM 2113 N N . MET B 1 109 ? 1.519 -7.598 8.633 1 94.75 109 MET B N 1
ATOM 2114 C CA . MET B 1 109 ? 1.964 -8.969 8.852 1 94.75 109 MET B CA 1
ATOM 2115 C C . MET B 1 109 ? 0.79 -9.945 8.781 1 94.75 109 MET B C 1
ATOM 2117 O O . MET B 1 109 ? 0.914 -11.031 8.227 1 94.75 109 MET B O 1
ATOM 2121 N N . SER B 1 110 ? -0.255 -9.562 9.422 1 94.31 110 SER B N 1
ATOM 2122 C CA . SER B 1 110 ? -1.451 -10.398 9.367 1 94.31 110 SER B CA 1
ATOM 2123 C C . SER B 1 110 ? -1.938 -10.586 7.938 1 94.31 110 SER B C 1
ATOM 2125 O O . SER B 1 110 ? -2.303 -11.695 7.539 1 94.31 110 SER B O 1
ATOM 2127 N N . LYS B 1 111 ? -1.966 -9.578 7.152 1 89.25 111 LYS B N 1
ATOM 2128 C CA . LYS B 1 111 ? -2.365 -9.641 5.75 1 89.25 111 LYS B CA 1
ATOM 2129 C C . LYS B 1 111 ? -1.441 -10.555 4.953 1 89.25 111 LYS B C 1
ATOM 2131 O O . LYS B 1 111 ? -1.906 -11.43 4.223 1 89.25 111 LYS B O 1
ATOM 2136 N N . VAL B 1 112 ? -0.17 -10.352 5.121 1 91.62 112 VAL B N 1
ATOM 2137 C CA . VAL B 1 112 ? 0.812 -11.133 4.375 1 91.62 112 VAL B CA 1
ATOM 2138 C C . VAL B 1 112 ? 0.74 -12.594 4.793 1 91.62 112 VAL B C 1
ATOM 2140 O O . VAL B 1 112 ? 0.837 -13.492 3.953 1 91.62 112 VAL B O 1
ATOM 2143 N N . ALA B 1 113 ? 0.635 -12.828 6.062 1 91.81 113 ALA B N 1
ATOM 2144 C CA . ALA B 1 113 ? 0.491 -14.195 6.551 1 91.81 113 ALA B CA 1
ATOM 2145 C C . ALA B 1 113 ? -0.733 -14.867 5.938 1 91.81 113 ALA B C 1
ATOM 2147 O O . ALA B 1 113 ? -0.676 -16.031 5.547 1 91.81 113 ALA B O 1
ATOM 2148 N N . PHE B 1 114 ? -1.796 -14.164 5.859 1 90.38 114 PHE B N 1
ATOM 2149 C CA . PHE B 1 114 ? -3.021 -14.68 5.262 1 90.38 114 PHE B CA 1
ATOM 2150 C C . PHE B 1 114 ? -2.793 -15.062 3.805 1 90.38 114 PHE B C 1
ATOM 2152 O O . PHE B 1 114 ? -3.135 -16.172 3.387 1 90.38 114 PHE B O 1
ATOM 2159 N N . PHE B 1 115 ? -2.223 -14.242 3.053 1 87.25 115 PHE B N 1
ATOM 2160 C CA . PHE B 1 115 ? -1.997 -14.5 1.635 1 87.25 115 PHE B CA 1
ATOM 2161 C C . PHE B 1 115 ? -0.984 -15.617 1.439 1 87.25 115 PHE B C 1
ATOM 2163 O O . PHE B 1 115 ? -1.108 -16.422 0.511 1 87.25 115 PHE B O 1
ATOM 2170 N N . THR B 1 116 ? 0.014 -15.602 2.311 1 89.25 116 THR B N 1
ATOM 2171 C CA . THR B 1 116 ? 1.001 -16.672 2.234 1 89.25 116 THR B CA 1
ATOM 2172 C C . THR B 1 116 ? 0.347 -18.031 2.479 1 89.25 116 THR B C 1
ATOM 2174 O O . THR B 1 116 ? 0.663 -19.016 1.801 1 89.25 116 THR B O 1
ATOM 2177 N N . LEU B 1 117 ? -0.473 -18.109 3.424 1 90.56 117 LEU B N 1
ATOM 2178 C CA . LEU B 1 117 ? -1.178 -19.359 3.727 1 90.56 117 LEU B CA 1
ATOM 2179 C C . LEU B 1 117 ? -2.039 -19.797 2.547 1 90.56 117 LEU B C 1
ATOM 2181 O O . LEU B 1 117 ? -2.061 -20.969 2.193 1 90.56 117 LEU B O 1
ATOM 2185 N N . LEU B 1 118 ? -2.742 -18.891 1.932 1 88.81 118 LEU B N 1
ATOM 2186 C CA . LEU B 1 118 ? -3.559 -19.188 0.762 1 88.81 118 LEU B CA 1
ATOM 2187 C C . LEU B 1 118 ? -2.697 -19.719 -0.38 1 88.81 118 LEU B C 1
ATOM 2189 O O . LEU B 1 118 ? -3.068 -20.688 -1.043 1 88.81 118 LEU B O 1
ATOM 2193 N N . THR B 1 119 ? -1.615 -19.031 -0.569 1 88.31 119 THR B N 1
ATOM 2194 C CA . THR B 1 119 ? -0.7 -19.453 -1.626 1 88.31 119 THR B CA 1
ATOM 2195 C C . THR B 1 119 ? -0.151 -20.844 -1.345 1 88.31 119 THR B C 1
ATOM 2197 O O . THR B 1 119 ? -0.027 -21.672 -2.258 1 88.31 119 THR B O 1
ATOM 2200 N N . TYR B 1 120 ? 0.199 -21.094 -0.11 1 90.56 120 TYR B N 1
ATOM 2201 C CA . TYR B 1 120 ? 0.69 -22.406 0.292 1 90.56 120 TYR B CA 1
ATOM 2202 C C . TYR B 1 120 ? -0.328 -23.5 -0.035 1 90.56 120 TYR B C 1
ATOM 2204 O O . TYR B 1 120 ? 0.02 -24.531 -0.615 1 90.56 120 TYR B O 1
ATOM 2212 N N . PHE B 1 121 ? -1.562 -23.297 0.283 1 90.62 121 PHE B N 1
ATOM 2213 C CA . PHE B 1 121 ? -2.609 -24.266 -0.001 1 90.62 121 PHE B CA 1
ATOM 2214 C C . PHE B 1 121 ? -2.814 -24.422 -1.503 1 90.62 121 PHE B C 1
ATOM 2216 O O . PHE B 1 121 ? -3.023 -25.531 -1.996 1 90.62 121 PHE B O 1
ATOM 2223 N N . ALA B 1 122 ? -2.758 -23.359 -2.213 1 89.12 122 ALA B N 1
ATOM 2224 C CA . ALA B 1 122 ? -2.924 -23.406 -3.662 1 89.12 122 ALA B CA 1
ATOM 2225 C C . ALA B 1 122 ? -1.809 -24.219 -4.312 1 89.12 122 ALA B C 1
ATOM 2227 O O . ALA B 1 122 ? -2.059 -25 -5.234 1 89.12 122 ALA B O 1
ATOM 2228 N N . THR B 1 123 ? -0.626 -24.031 -3.861 1 85.75 123 THR B N 1
ATOM 2229 C CA . THR B 1 123 ? 0.528 -24.75 -4.387 1 85.75 123 THR B CA 1
ATOM 2230 C C . THR B 1 123 ? 0.402 -26.25 -4.109 1 85.75 123 THR B C 1
ATOM 2232 O O . THR B 1 123 ? 0.781 -27.062 -4.941 1 85.75 123 THR B O 1
ATOM 2235 N N . SER B 1 124 ? -0.181 -26.625 -3.02 1 90.25 124 SER B N 1
ATOM 2236 C CA . SER B 1 124 ? -0.296 -28.016 -2.615 1 90.25 124 SER B CA 1
ATOM 2237 C C . SER B 1 124 ? -1.406 -28.719 -3.383 1 90.25 124 SER B C 1
ATOM 2239 O O . SER B 1 124 ? -1.464 -29.953 -3.408 1 90.25 124 SER B O 1
ATOM 2241 N N . MET B 1 125 ? -2.279 -28.062 -4.012 1 92 125 MET B N 1
ATOM 2242 C CA . MET B 1 125 ? -3.447 -28.625 -4.676 1 92 125 MET B CA 1
ATOM 2243 C C . MET B 1 125 ? -3.16 -28.891 -6.152 1 92 125 MET B C 1
ATOM 2245 O O . MET B 1 125 ? -4.012 -29.422 -6.867 1 92 125 MET B O 1
ATOM 2249 N N . GLY B 1 126 ? -2.016 -28.484 -6.66 1 87.88 126 GLY B N 1
ATOM 2250 C CA . GLY B 1 126 ? -1.635 -28.812 -8.023 1 87.88 126 GLY B CA 1
ATOM 2251 C C . GLY B 1 126 ? -1.406 -27.578 -8.883 1 87.88 126 GLY B C 1
ATOM 2252 O O . GLY B 1 126 ? -1.646 -26.453 -8.445 1 87.88 126 GLY B O 1
ATOM 2253 N N . THR B 1 127 ? -1.059 -27.812 -10.109 1 84.19 127 THR B N 1
ATOM 2254 C CA . THR B 1 127 ? -0.592 -26.766 -11.008 1 84.19 127 THR B CA 1
ATOM 2255 C C . THR B 1 127 ? -1.763 -25.922 -11.516 1 84.19 127 THR B C 1
ATOM 2257 O O . THR B 1 127 ? -1.646 -24.703 -11.656 1 84.19 127 THR B O 1
ATOM 2260 N N . ILE B 1 128 ? -2.84 -26.562 -11.828 1 89.06 128 ILE B N 1
ATOM 2261 C CA . ILE B 1 128 ? -4 -25.844 -12.336 1 89.06 128 ILE B CA 1
ATOM 2262 C C . ILE B 1 128 ? -4.543 -24.922 -11.25 1 89.06 128 ILE B C 1
ATOM 2264 O O . ILE B 1 128 ? -4.871 -23.766 -11.523 1 89.06 128 ILE B O 1
ATOM 2268 N N . THR B 1 129 ? -4.586 -25.422 -10.062 1 90.19 129 THR B N 1
ATOM 2269 C CA . THR B 1 129 ? -5.055 -24.625 -8.938 1 90.19 129 THR B CA 1
ATOM 2270 C C . THR B 1 129 ? -4.109 -23.453 -8.68 1 90.19 129 THR B C 1
ATOM 2272 O O . THR B 1 129 ? -4.559 -22.344 -8.414 1 90.19 129 THR B O 1
ATOM 2275 N N . LEU B 1 130 ? -2.879 -23.688 -8.789 1 87.81 130 LEU B N 1
ATOM 2276 C CA . LEU B 1 130 ? -1.896 -22.625 -8.586 1 87.81 130 LEU B CA 1
ATOM 2277 C C . LEU B 1 130 ? -2.039 -21.531 -9.648 1 87.81 130 LEU B C 1
ATOM 2279 O O . LEU B 1 130 ? -1.973 -20.344 -9.336 1 87.81 130 LEU B O 1
ATOM 2283 N N . ALA B 1 131 ? -2.246 -21.984 -10.852 1 87.12 131 ALA B N 1
ATOM 2284 C CA . ALA B 1 131 ? -2.447 -21.031 -11.938 1 87.12 131 ALA B CA 1
ATOM 2285 C C . ALA B 1 131 ? -3.697 -20.188 -11.703 1 87.12 131 ALA B C 1
ATOM 2287 O O . ALA B 1 131 ? -3.684 -18.984 -11.914 1 87.12 131 ALA B O 1
ATOM 2288 N N . ALA B 1 132 ? -4.719 -20.859 -11.281 1 89.44 132 ALA B N 1
ATOM 2289 C CA . ALA B 1 132 ? -5.961 -20.141 -10.984 1 89.44 132 ALA B CA 1
ATOM 2290 C C . ALA B 1 132 ? -5.762 -19.141 -9.844 1 89.44 132 ALA B C 1
ATOM 2292 O O . ALA B 1 132 ? -6.293 -18.031 -9.891 1 89.44 132 ALA B O 1
ATOM 2293 N N . HIS B 1 133 ? -5.031 -19.578 -8.914 1 87.94 133 HIS B N 1
ATOM 2294 C CA . HIS B 1 133 ? -4.719 -18.703 -7.781 1 87.94 133 HIS B CA 1
ATOM 2295 C C . HIS B 1 133 ? -3.979 -17.453 -8.234 1 87.94 133 HIS B C 1
ATOM 2297 O O . HIS B 1 133 ? -4.293 -16.344 -7.793 1 87.94 133 HIS B O 1
ATOM 2303 N N . GLN B 1 134 ? -3.076 -17.594 -9.07 1 85.94 134 GLN B N 1
ATOM 2304 C CA . GLN B 1 134 ? -2.305 -16.469 -9.602 1 85.94 134 GLN B CA 1
ATOM 2305 C C . GLN B 1 134 ? -3.201 -15.484 -10.352 1 85.94 134 GLN B C 1
ATOM 2307 O O . GLN B 1 134 ? -3.045 -14.273 -10.219 1 85.94 134 GLN B O 1
ATOM 2312 N N . VAL B 1 135 ? -4.082 -16 -11.117 1 86.56 135 VAL B N 1
ATOM 2313 C CA . VAL B 1 135 ? -5.008 -15.148 -11.859 1 86.56 135 VAL B CA 1
ATOM 2314 C C . VAL B 1 135 ? -5.871 -14.352 -10.883 1 86.56 135 VAL B C 1
ATOM 2316 O O . VAL B 1 135 ? -6.141 -13.172 -11.109 1 86.56 135 VAL B O 1
ATOM 2319 N N . MET B 1 136 ? -6.273 -14.977 -9.82 1 88.19 136 MET B N 1
ATOM 2320 C CA . MET B 1 136 ? -7.105 -14.312 -8.82 1 88.19 136 MET B CA 1
ATOM 2321 C C . MET B 1 136 ? -6.336 -13.195 -8.125 1 88.19 136 MET B C 1
ATOM 2323 O O . MET B 1 136 ? -6.875 -12.109 -7.902 1 88.19 136 MET B O 1
ATOM 2327 N N . ILE B 1 137 ? -5.102 -13.453 -7.801 1 86.44 137 ILE B N 1
ATOM 2328 C CA . ILE B 1 137 ? -4.258 -12.445 -7.168 1 86.44 137 ILE B CA 1
ATOM 2329 C C . ILE B 1 137 ? -4.074 -11.258 -8.109 1 86.44 137 ILE B C 1
ATOM 2331 O O . ILE B 1 137 ? -4.145 -10.102 -7.688 1 86.44 137 ILE B O 1
ATOM 2335 N N . GLN B 1 138 ? -3.896 -11.539 -9.305 1 86.19 138 GLN B N 1
ATOM 2336 C CA . GLN B 1 138 ? -3.717 -10.484 -10.289 1 86.19 138 GLN B CA 1
ATOM 2337 C C . GLN B 1 138 ? -4.977 -9.633 -10.422 1 86.19 138 GLN B C 1
ATOM 2339 O O . GLN B 1 138 ? -4.898 -8.406 -10.562 1 86.19 138 GLN B O 1
ATOM 2344 N N . THR B 1 139 ? -6.059 -10.281 -10.414 1 86.25 139 THR B N 1
ATOM 2345 C CA . THR B 1 139 ? -7.328 -9.57 -10.484 1 86.25 139 THR B CA 1
ATOM 2346 C C . THR B 1 139 ? -7.516 -8.672 -9.266 1 86.25 139 THR B C 1
ATOM 2348 O O . THR B 1 139 ? -7.953 -7.527 -9.391 1 86.25 139 THR B O 1
ATOM 2351 N N . LEU B 1 140 ? -7.156 -9.18 -8.164 1 85.38 140 LEU B N 1
ATOM 2352 C CA . LEU B 1 140 ? -7.238 -8.391 -6.938 1 85.38 140 LEU B CA 1
ATOM 2353 C C . LEU B 1 140 ? -6.336 -7.168 -7.02 1 85.38 140 LEU B C 1
ATOM 2355 O O . LEU B 1 140 ? -6.742 -6.066 -6.645 1 85.38 140 LEU B O 1
ATOM 2359 N N . MET B 1 141 ? -5.156 -7.355 -7.438 1 87.12 141 MET B N 1
ATOM 2360 C CA . MET B 1 141 ? -4.207 -6.254 -7.57 1 87.12 141 MET B CA 1
ATOM 2361 C C . MET B 1 141 ? -4.742 -5.18 -8.508 1 87.12 141 MET B C 1
ATOM 2363 O O . MET B 1 141 ? -4.551 -3.986 -8.266 1 87.12 141 MET B O 1
ATOM 2367 N N . MET B 1 142 ? -5.434 -5.617 -9.523 1 85.81 142 MET B N 1
ATOM 2368 C CA . MET B 1 142 ? -6.012 -4.668 -10.469 1 85.81 142 MET B CA 1
ATOM 2369 C C . MET B 1 142 ? -7.105 -3.838 -9.805 1 85.81 142 MET B C 1
ATOM 2371 O O . MET B 1 142 ? -7.266 -2.656 -10.109 1 85.81 142 MET B O 1
ATOM 2375 N N . CYS B 1 143 ? -7.793 -4.402 -8.883 1 84.62 143 CYS B N 1
ATOM 2376 C CA . CYS B 1 143 ? -8.828 -3.682 -8.148 1 84.62 143 CYS B CA 1
ATOM 2377 C C . CYS B 1 143 ? -8.219 -2.693 -7.168 1 84.62 143 CYS B C 1
ATOM 2379 O O . CYS B 1 143 ? -8.758 -1.609 -6.949 1 84.62 143 CYS B O 1
ATOM 2381 N N . THR B 1 144 ? -7.051 -3.074 -6.625 1 87.81 144 THR B N 1
ATOM 2382 C CA . THR B 1 144 ? -6.391 -2.227 -5.637 1 87.81 144 THR B CA 1
ATOM 2383 C C . THR B 1 144 ? -5.883 -0.941 -6.281 1 87.81 144 THR B C 1
ATOM 2385 O O . THR B 1 144 ? -5.77 0.091 -5.617 1 87.81 144 THR B O 1
ATOM 2388 N N . VAL B 1 145 ? -5.66 -0.94 -7.582 1 91.12 145 VAL B N 1
ATOM 2389 C CA . VAL B 1 145 ? -5.141 0.212 -8.312 1 91.12 145 VAL B CA 1
ATOM 2390 C C . VAL B 1 145 ? -6.133 1.369 -8.227 1 91.12 145 VAL B C 1
ATOM 2392 O O . VAL B 1 145 ? -5.738 2.537 -8.258 1 91.12 145 VAL B O 1
ATOM 2395 N N . TRP B 1 146 ? -7.359 1.028 -8.023 1 88.69 146 TRP B N 1
ATOM 2396 C CA . TRP B 1 146 ? -8.391 2.055 -7.957 1 88.69 146 TRP B CA 1
ATOM 2397 C C . TRP B 1 146 ? -8.562 2.562 -6.527 1 88.69 146 TRP B C 1
ATOM 2399 O O . TRP B 1 146 ? -8.758 3.76 -6.309 1 88.69 146 TRP B O 1
ATOM 2409 N N . GLY B 1 147 ? -8.461 1.796 -5.59 1 90.69 147 GLY B N 1
ATOM 2410 C CA . GLY B 1 147 ? -8.734 2.143 -4.203 1 90.69 147 GLY B CA 1
ATOM 2411 C C . GLY B 1 147 ? -7.547 2.77 -3.5 1 90.69 147 GLY B C 1
ATOM 2412 O O . GLY B 1 147 ? -7.699 3.73 -2.746 1 90.69 147 GLY B O 1
ATOM 2413 N N . GLU B 1 148 ? -6.398 2.326 -3.812 1 92.62 148 GLU B N 1
ATOM 2414 C CA . GLU B 1 148 ? -5.199 2.715 -3.074 1 92.62 148 GLU B CA 1
ATOM 2415 C C . GLU B 1 148 ? -4.891 4.199 -3.262 1 92.62 148 GLU B C 1
ATOM 2417 O O . GLU B 1 148 ? -4.609 4.906 -2.293 1 92.62 148 GLU B O 1
ATOM 2422 N N . PRO B 1 149 ? -4.938 4.738 -4.492 1 94.88 149 PRO B N 1
ATOM 2423 C CA . PRO B 1 149 ? -4.691 6.172 -4.652 1 94.88 149 PRO B CA 1
ATOM 2424 C C . PRO B 1 149 ? -5.664 7.031 -3.844 1 94.88 149 PRO B C 1
ATOM 2426 O O . PRO B 1 149 ? -5.258 8.031 -3.246 1 94.88 149 PRO B O 1
ATOM 2429 N N . LEU B 1 150 ? -6.902 6.641 -3.826 1 92.81 150 LEU B N 1
ATOM 2430 C CA . LEU B 1 150 ? -7.902 7.379 -3.061 1 92.81 150 LEU B CA 1
ATOM 2431 C C . LEU B 1 150 ? -7.605 7.309 -1.567 1 92.81 150 LEU B C 1
ATOM 2433 O O . LEU B 1 150 ? -7.738 8.305 -0.855 1 92.81 150 LEU B O 1
ATOM 2437 N N . ALA B 1 151 ? -7.227 6.16 -1.125 1 94 151 ALA B N 1
ATOM 2438 C CA . ALA B 1 151 ? -6.879 5.961 0.28 1 94 151 ALA B CA 1
ATOM 2439 C C . ALA B 1 151 ? -5.668 6.809 0.667 1 94 151 ALA B C 1
ATOM 2441 O O . ALA B 1 151 ? -5.672 7.465 1.711 1 94 151 ALA B O 1
ATOM 2442 N N . GLN B 1 152 ? -4.707 6.809 -0.156 1 93.62 152 GLN B N 1
ATOM 2443 C CA . GLN B 1 152 ? -3.504 7.586 0.122 1 93.62 152 GLN B CA 1
ATOM 2444 C C . GLN B 1 152 ? -3.805 9.078 0.134 1 93.62 152 GLN B C 1
ATOM 2446 O O . GLN B 1 152 ? -3.24 9.828 0.937 1 93.62 152 GLN B O 1
ATOM 2451 N N . THR B 1 153 ? -4.582 9.469 -0.804 1 93.31 153 THR B N 1
ATOM 2452 C CA . THR B 1 153 ? -4.992 10.867 -0.856 1 93.31 153 THR B CA 1
ATOM 2453 C C . THR B 1 153 ? -5.738 11.258 0.416 1 93.31 153 THR B C 1
ATOM 2455 O O . THR B 1 153 ? -5.484 12.328 0.983 1 93.31 153 THR B O 1
ATOM 2458 N N . ALA B 1 154 ? -6.645 10.461 0.831 1 91.12 154 ALA B N 1
ATOM 2459 C CA . ALA B 1 154 ? -7.375 10.719 2.07 1 91.12 154 ALA B CA 1
ATOM 2460 C C . ALA B 1 154 ? -6.418 10.859 3.25 1 91.12 154 ALA B C 1
ATOM 2462 O O . ALA B 1 154 ? -6.602 11.734 4.102 1 91.12 154 ALA B O 1
ATOM 2463 N N . GLN B 1 155 ? -5.43 10.031 3.293 1 92.88 155 GLN B N 1
ATOM 2464 C CA . GLN B 1 155 ? -4.445 10.062 4.371 1 92.88 155 GLN B CA 1
ATOM 2465 C C . GLN B 1 155 ? -3.703 11.391 4.398 1 92.88 155 GLN B C 1
ATOM 2467 O O . GLN B 1 155 ? -3.357 11.891 5.473 1 92.88 155 GLN B O 1
ATOM 2472 N N . SER B 1 156 ? -3.48 11.938 3.281 1 91.94 156 SER B N 1
ATOM 2473 C CA . SER B 1 156 ? -2.707 13.164 3.16 1 91.94 156 SER B CA 1
ATOM 2474 C C . SER B 1 156 ? -3.553 14.391 3.504 1 91.94 156 SER B C 1
ATOM 2476 O O . SER B 1 156 ? -3.021 15.43 3.887 1 91.94 156 SER B O 1
ATOM 2478 N N . PHE B 1 157 ? -4.848 14.297 3.387 1 88.06 157 PHE B N 1
ATOM 2479 C CA . PHE B 1 157 ? -5.699 15.469 3.57 1 88.06 157 PHE B CA 1
ATOM 2480 C C . PHE B 1 157 ? -6.246 15.523 4.992 1 88.06 157 PHE B C 1
ATOM 2482 O O . PHE B 1 157 ? -6.664 16.594 5.461 1 88.06 157 PHE B O 1
ATOM 2489 N N . MET B 1 158 ? -6.211 14.492 5.707 1 84.06 158 MET B N 1
ATOM 2490 C CA . MET B 1 158 ? -6.887 14.398 7 1 84.06 158 MET B CA 1
ATOM 2491 C C . MET B 1 158 ? -6.215 15.297 8.031 1 84.06 158 MET B C 1
ATOM 2493 O O . MET B 1 158 ? -6.891 15.938 8.836 1 84.06 158 MET B O 1
ATOM 2497 N N . PRO B 1 159 ? -4.887 15.383 8.008 1 76.44 159 PRO B N 1
ATOM 2498 C CA . PRO B 1 159 ? -4.266 16.234 9.016 1 76.44 159 PRO B CA 1
ATOM 2499 C C . PRO B 1 159 ? -4.688 17.703 8.898 1 76.44 159 PRO B C 1
ATOM 2501 O O . PRO B 1 159 ? -4.656 18.438 9.883 1 76.44 159 PRO B O 1
ATOM 2504 N N . GLU B 1 160 ? -4.969 18.125 7.77 1 73.56 160 GLU B N 1
ATOM 2505 C CA . GLU B 1 160 ? -5.414 19.5 7.57 1 73.56 160 GLU B CA 1
ATOM 2506 C C . GLU B 1 160 ? -6.684 19.781 8.359 1 73.56 160 GLU B C 1
ATOM 2508 O O . GLU B 1 160 ? -6.852 20.891 8.891 1 73.56 160 GLU B O 1
ATOM 2513 N N . PHE B 1 161 ? -7.434 18.844 8.398 1 65.69 161 PHE B N 1
ATOM 2514 C CA . PHE B 1 161 ? -8.672 19 9.156 1 65.69 161 PHE B CA 1
ATOM 2515 C C . PHE B 1 161 ? -8.383 19.078 10.648 1 65.69 161 PHE B C 1
ATOM 2517 O O . PHE B 1 161 ? -9.016 19.859 11.367 1 65.69 161 PHE B O 1
ATOM 2524 N N . LEU B 1 162 ? -7.43 18.406 11.078 1 63.25 162 LEU B N 1
ATOM 2525 C CA . LEU B 1 162 ? -7.043 18.391 12.484 1 63.25 162 LEU B CA 1
ATOM 2526 C C . LEU B 1 162 ? -6.344 19.703 12.867 1 63.25 162 LEU B C 1
ATOM 2528 O O . LEU B 1 162 ? -6.664 20.297 13.898 1 63.25 162 LEU B O 1
ATOM 2532 N N . TYR B 1 163 ? -5.516 20.078 11.953 1 62.41 163 TYR B N 1
ATOM 2533 C CA . TYR B 1 163 ? -4.73 21.266 12.273 1 62.41 163 TYR B CA 1
ATOM 2534 C C . TYR B 1 163 ? -5.496 22.531 11.93 1 62.41 163 TYR B C 1
ATOM 2536 O O . TYR B 1 163 ? -5.285 23.578 12.539 1 62.41 163 TYR B O 1
ATOM 2544 N N . GLY B 1 164 ? -6.285 22.406 10.938 1 57.41 164 GLY B N 1
ATOM 2545 C CA . GLY B 1 164 ? -7.137 23.547 10.633 1 57.41 164 GLY B CA 1
ATOM 2546 C C . GLY B 1 164 ? -8.18 23.812 11.703 1 57.41 164 GLY B C 1
ATOM 2547 O O . GLY B 1 164 ? -8.422 24.969 12.055 1 57.41 164 GLY B O 1
ATOM 2548 N N . MET B 1 165 ? -8.703 22.781 12.141 1 54.72 165 MET B N 1
ATOM 2549 C CA . MET B 1 165 ? -9.672 22.906 13.227 1 54.72 165 MET B CA 1
ATOM 2550 C C . MET B 1 165 ? -9.016 23.469 14.484 1 54.72 165 MET B C 1
ATOM 2552 O O . MET B 1 165 ? -9.602 24.297 15.172 1 54.72 165 MET B O 1
ATOM 2556 N N . ASN B 1 166 ? -7.832 23.047 14.711 1 52.53 166 ASN B N 1
ATOM 2557 C CA . ASN B 1 166 ? -7.125 23.547 15.891 1 52.53 166 ASN B CA 1
ATOM 2558 C C . ASN B 1 166 ? -6.746 25.016 15.734 1 52.53 166 ASN B C 1
ATOM 2560 O O . ASN B 1 166 ? -6.77 25.766 16.703 1 52.53 166 ASN B O 1
ATOM 2564 N N . ARG B 1 167 ? -6.5 25.5 14.555 1 52.84 167 ARG B N 1
ATOM 2565 C CA . ARG B 1 167 ? -6.211 26.906 14.312 1 52.84 167 ARG B CA 1
ATOM 2566 C C . ARG B 1 167 ? -7.449 27.766 14.555 1 52.84 167 ARG B C 1
ATOM 2568 O O . ARG B 1 167 ? -7.352 28.859 15.117 1 52.84 167 ARG B O 1
ATOM 2575 N N . ASN B 1 168 ? -8.523 27.25 14.141 1 51.03 168 ASN B N 1
ATOM 2576 C CA . ASN B 1 168 ? -9.742 28.016 14.406 1 51.03 168 ASN B CA 1
ATOM 2577 C C . ASN B 1 168 ? -10.055 28.078 15.898 1 51.03 168 ASN B C 1
ATOM 2579 O O . ASN B 1 168 ? -10.484 29.109 16.406 1 51.03 168 ASN B O 1
ATOM 2583 N N . LEU B 1 169 ? -9.766 27.016 16.5 1 47.78 169 LEU B N 1
ATOM 2584 C CA . LEU B 1 169 ? -10.008 26.969 17.938 1 47.78 169 LEU B CA 1
ATOM 2585 C C . LEU B 1 169 ? -9.008 27.859 18.672 1 47.78 169 LEU B C 1
ATOM 2587 O O . LEU B 1 169 ? -9.375 28.516 19.656 1 47.78 169 LEU B O 1
ATOM 2591 N N . ALA B 1 170 ? -7.777 27.844 18.312 1 51.53 170 ALA B N 1
ATOM 2592 C CA . ALA B 1 170 ? -6.766 28.703 18.922 1 51.53 170 ALA B CA 1
ATOM 2593 C C . ALA B 1 170 ? -7.082 30.172 18.672 1 51.53 170 ALA B C 1
ATOM 2595 O O . ALA B 1 170 ? -6.883 31 19.562 1 51.53 170 ALA B O 1
ATOM 2596 N N . LYS B 1 171 ? -7.578 30.578 17.641 1 51.5 171 LYS B N 1
ATOM 2597 C CA . LYS B 1 171 ? -7.992 31.953 17.359 1 51.5 171 LYS B CA 1
ATOM 2598 C C . LYS B 1 171 ? -9.156 32.375 18.25 1 51.5 171 LYS B C 1
ATOM 2600 O O . LYS B 1 171 ? -9.211 33.5 18.719 1 51.5 171 LYS B O 1
ATOM 2605 N N . HIS B 1 172 ? -9.93 31.438 18.422 1 49.53 172 HIS B N 1
ATOM 2606 C CA . HIS B 1 172 ? -11.047 31.812 19.281 1 49.53 172 HIS B CA 1
ATOM 2607 C C . HIS B 1 172 ? -10.648 31.766 20.75 1 49.53 172 HIS B C 1
ATOM 2609 O O . HIS B 1 172 ? -11.227 32.5 21.578 1 49.53 172 HIS B O 1
ATOM 2615 N N . GLY B 1 173 ? -9.68 30.969 21.062 1 45.53 173 GLY B N 1
ATOM 2616 C CA . GLY B 1 173 ? -9.219 30.938 22.438 1 45.53 173 GLY B CA 1
ATOM 2617 C C . GLY B 1 173 ? -8.383 32.156 22.812 1 45.53 173 GLY B C 1
ATOM 2618 O O . GLY B 1 173 ? -8.203 32.438 24 1 45.53 173 GLY B O 1
ATOM 2619 N N . CYS B 1 174 ? -7.609 32.656 21.984 1 42.31 174 CYS B N 1
ATOM 2620 C CA . CYS B 1 174 ? -6.832 33.844 22.312 1 42.31 174 CYS B CA 1
ATOM 2621 C C . CYS B 1 174 ? -7.719 35.094 22.328 1 42.31 174 CYS B C 1
ATOM 2623 O O . CYS B 1 174 ? -7.266 36.156 22.703 1 42.31 174 CYS B O 1
ATOM 2625 N N . CYS B 1 175 ? -8.953 35.031 22.078 1 35.44 175 CYS B N 1
ATOM 2626 C CA . CYS B 1 175 ? -9.695 36.25 22.406 1 35.44 175 CYS B CA 1
ATOM 2627 C C . CYS B 1 175 ? -10.148 36.219 23.859 1 35.44 175 CYS B C 1
ATOM 2629 O O . CYS B 1 175 ? -10.531 35.188 24.391 1 35.44 175 CYS B O 1
#

Nearest PDB structures (foldseek):
  6ids-assembly1_A  TM=8.103E-01  e=1.920E-01  Vibrio cholerae
  3vvo-assembly1_A  TM=7.641E-01  e=1.340E-01  Pyrococcus furiosus
  6fhz-assembly1_A  TM=7.647E-01  e=1.920E-01  Pyrococcus furiosus DSM 3638
  6idr-assembly1_A  TM=7.497E-01  e=2.129E-01  Vibrio cholerae
  6ids-assembly1_A  TM=8.104E-01  e=2.984E-01  Vibrio cholerae

Organism: Citrus sinensis (NCBI:txid2711)

pLDDT: mean 87.1, std 13.07, range [34.62, 98.31]

Secondary structure (DSSP, 8-state):
-GGGGHHHHHHHHHHHHHHHHTT--HHHHHHHHHHHHHHHHHHIIIIIIS--HHHHHHHHHHHHHHHHHHHHHHHHHHTT--TT------HHHHHHHHHHHHHHHHHHHHHHHHHHHHHHHHHHT-HHHHHHHHHHHHHHHHHHHHHHHHHHHHHHHHHHHHHHHHHHHHHHH--/-GGGGHHHHHHHHHHHHHHHHTT--HHHHHHHHHHHHHHHHHHIIIIIIS--HHHHHHHHHHHHHHHHHHHHHHHHHHTT--TT------HHHHHHHHHHHHHHHHHHHHHHHHHHHHHHHHHHT-HHHHHHHHHHHHHHHHHHHHHHHHHHHHHHHHHHHHHHHHHHHHHHH--

Solvent-accessible surface area (backbone atoms only — not comparable to full-atom values): 17071 Å² total; per-residue (Å²): 110,65,74,74,31,43,66,33,45,47,49,29,45,29,38,41,25,28,33,34,14,65,68,36,31,58,56,48,40,52,25,48,55,53,21,49,51,44,22,53,54,31,27,50,47,29,24,69,72,68,58,46,45,70,61,18,40,41,50,18,46,36,52,16,38,43,49,25,21,50,46,33,41,52,51,42,34,73,74,70,36,67,66,77,58,80,66,84,70,49,70,68,55,48,49,53,50,47,62,35,22,48,40,41,30,52,51,41,44,51,51,50,52,51,52,50,52,52,51,53,55,27,57,73,68,36,67,68,46,32,53,52,48,51,53,51,52,51,5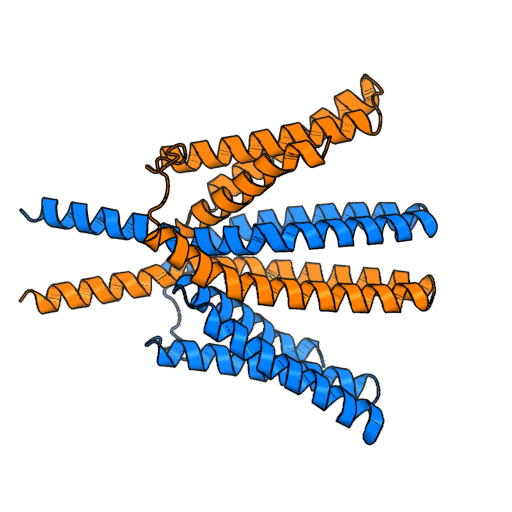3,50,54,59,55,44,40,63,45,48,24,54,14,52,43,36,18,34,50,36,40,52,56,56,52,48,51,46,49,55,48,49,58,58,61,73,98,109,64,75,73,30,44,67,32,45,47,50,28,45,30,37,41,26,29,33,35,14,66,67,36,30,59,58,49,39,52,25,50,54,53,21,49,49,44,23,55,54,31,28,49,49,29,26,70,72,67,57,45,44,69,61,19,40,43,52,18,46,36,52,16,39,42,50,25,21,51,46,34,40,51,50,41,34,74,74,70,37,66,66,79,59,80,66,84,70,50,69,70,54,47,48,53,49,46,65,36,22,49,39,41,31,53,49,43,45,52,52,51,51,51,53,49,53,53,50,52,54,28,57,72,68,35,69,68,46,32,53,52,47,51,52,51,53,52,52,50,54,59,55,42,41,63,44,48,25,54,13,52,44,37,18,34,52,36,38,53,56,57,54,48,51,48,51,54,48,49,59,58,60,74,99

Sequence (350 aa):
IRGLAWPAVLTGWVAQSASLGMKDSWGPLKALVVASAVNGIGDIVLCRFLGYGIAGAAWATMASQVIAAYMMIINLNQKGYNAFAISIPLPSELLAIFELAAPVFVMMMSKVAFFTLLTYFATSMGTITLAAHQVMIQTLMMCTVWGEPLAQTAQSFMPEFLYGMNRNLAKHGCCIRGLAWPAVLTGWVAQSASLGMKDSWGPLKALVVASAVNGIGDIVLCRFLGYGIAGAAWATMASQVIAAYMMIINLNQKGYNAFAISIPLPSELLAIFELAAPVFVMMMSKVAFFTLLTYFATSMGTITLAAHQVMIQTLMMCTVWGEPLAQTAQSFMPEFLYGMNRNLAKHGCC

Radius of gyration: 22.22 Å; Cα contacts (8 Å, |Δi|>4): 379; chains: 2; bounding box: 52×70×48 Å

InterPro domains:
  IPR044644 Multi antimicrobial extrusion protein DinF-like [PTHR42893] (1-167)